Protein AF-A0A7X7RYP4-F1 (afdb_monomer_lite)

Secondary structure (DSSP, 8-state):
--SHHHHHHHHHHHHHHHHHHHHHHHHHHHHHHHHHTSSTTS--SS--------------TT-TT--HHHHHHHHHHTTS-THHHHS-BTTTBT-----SS------PPPP------------------------HHHHHHHHHTTT-S--PPPPP---PPPEEEEEETT-PBPSSPPPP-HHHHHHHHHH----S-EEEEEE--TTSSS-EEEEEE--S-HHHHHHHHHHHHHHHHHTTTS--STT--TTS-EEEEEEEE-

Sequence (262 aa):
MTQETTQEKRNYCLRMAAAIVVAIILHVPFLLVKARNGNAQNQQNDQFVNHSPRAFLFPQRNAKNLDKYILAIYEWADFDDPTVIIHPNPDYGFTKFIPKTPPQEVIPLPEVEPPRTEKSFPDIPDKNLETKARSTAENIQASWNKDTHLNLPAPQRIVRPRGVFWTTEYGSKLINPPKLDEEKQNLALLKGVPKSVTKIEVDPNPNLPLKRIILRESCGNKDLDLLAVEAVRNALENAGDKPLLPGFSPTQPVTLVVDWRL

Structure (mmCIF, N/CA/C/O backbone):
data_AF-A0A7X7RYP4-F1
#
_entry.id   AF-A0A7X7RYP4-F1
#
loop_
_atom_site.group_PDB
_atom_site.id
_atom_site.type_symbol
_atom_site.label_atom_id
_atom_site.label_alt_id
_atom_site.label_comp_id
_atom_site.label_asym_id
_atom_site.label_entity_id
_atom_site.label_seq_id
_atom_site.pdbx_PDB_ins_code
_atom_site.Cartn_x
_atom_site.Cartn_y
_atom_site.Cartn_z
_atom_site.occupancy
_atom_site.B_iso_or_equiv
_atom_site.auth_seq_id
_atom_site.auth_comp_id
_atom_site.auth_asym_id
_atom_site.auth_atom_id
_atom_site.pdbx_PDB_model_num
ATOM 1 N N . MET A 1 1 ? 49.279 -39.002 -44.007 1.00 55.47 1 MET A N 1
ATOM 2 C CA . MET A 1 1 ? 48.627 -38.679 -42.716 1.00 55.47 1 MET A CA 1
ATOM 3 C C . MET A 1 1 ? 48.261 -37.192 -42.549 1.00 55.47 1 MET A C 1
ATOM 5 O O . MET A 1 1 ? 47.785 -36.811 -41.495 1.00 55.47 1 MET A O 1
ATOM 9 N N . THR A 1 2 ? 48.432 -36.338 -43.569 1.00 57.16 2 THR A N 1
ATOM 10 C CA . THR A 1 2 ? 48.189 -34.877 -43.496 1.00 57.16 2 THR A CA 1
ATOM 11 C C . THR A 1 2 ? 46.963 -34.387 -44.281 1.00 57.16 2 THR A C 1
ATOM 13 O O . THR A 1 2 ? 46.601 -33.220 -44.176 1.00 57.16 2 THR A O 1
ATOM 16 N N . GLN A 1 3 ? 46.300 -35.249 -45.061 1.00 53.94 3 GLN A N 1
ATOM 17 C CA . GLN A 1 3 ? 45.140 -34.850 -45.872 1.00 53.94 3 GLN A CA 1
ATOM 18 C C . GLN A 1 3 ? 43.813 -34.868 -45.093 1.00 53.94 3 GLN A C 1
ATOM 20 O O . GLN A 1 3 ? 42.981 -33.987 -45.305 1.00 53.94 3 GLN A O 1
ATOM 25 N N . GLU A 1 4 ? 43.641 -35.777 -44.127 1.00 58.41 4 GLU A N 1
ATOM 26 C CA . GLU A 1 4 ? 42.401 -35.890 -43.334 1.00 58.41 4 GLU A CA 1
ATOM 27 C C . GLU A 1 4 ? 42.130 -34.645 -42.474 1.00 58.41 4 GLU A C 1
ATOM 29 O O . GLU A 1 4 ? 41.007 -34.142 -42.428 1.00 58.41 4 GLU A O 1
ATOM 34 N N . THR A 1 5 ? 43.176 -34.039 -41.906 1.00 62.47 5 THR A N 1
ATOM 35 C CA . THR A 1 5 ? 43.053 -32.833 -41.067 1.00 62.47 5 THR A CA 1
ATOM 36 C C . THR A 1 5 ? 42.633 -31.588 -41.851 1.00 62.47 5 THR A C 1
ATOM 38 O O . THR A 1 5 ? 42.116 -30.629 -41.277 1.00 62.47 5 THR A O 1
ATOM 41 N N . THR A 1 6 ? 42.823 -31.584 -43.173 1.00 68.56 6 THR A N 1
ATOM 42 C CA . THR A 1 6 ? 42.420 -30.463 -44.035 1.00 68.56 6 THR A CA 1
ATOM 43 C C . THR A 1 6 ? 40.933 -30.557 -44.390 1.00 68.56 6 THR A C 1
ATOM 45 O O . THR A 1 6 ? 40.238 -29.541 -44.479 1.00 68.56 6 THR A O 1
ATOM 48 N N . GLN A 1 7 ? 40.415 -31.779 -44.524 1.00 72.69 7 GLN A N 1
ATOM 49 C CA . GLN A 1 7 ? 39.013 -32.039 -44.837 1.00 72.69 7 GLN A CA 1
ATOM 50 C C . GLN A 1 7 ? 38.097 -31.775 -43.634 1.00 72.69 7 GLN A C 1
ATOM 52 O O . GLN A 1 7 ? 37.037 -31.166 -43.791 1.00 72.69 7 GLN A O 1
ATOM 57 N N . GLU A 1 8 ? 38.530 -32.129 -42.422 1.00 77.00 8 GLU A N 1
ATOM 58 C CA . GLU A 1 8 ? 37.786 -31.816 -41.195 1.00 77.00 8 GLU A CA 1
ATOM 59 C C . GLU A 1 8 ? 37.678 -30.311 -40.945 1.00 77.00 8 GLU A C 1
ATOM 61 O O . GLU A 1 8 ? 36.590 -29.809 -40.654 1.00 77.00 8 GLU A O 1
ATOM 66 N N . LYS A 1 9 ? 38.770 -29.562 -41.152 1.00 77.31 9 LYS A N 1
ATOM 67 C CA . LYS A 1 9 ? 38.766 -28.094 -41.041 1.00 77.31 9 LYS A CA 1
ATOM 68 C C . LYS A 1 9 ? 37.792 -27.455 -42.026 1.00 77.31 9 LYS A C 1
ATOM 70 O O . LYS A 1 9 ? 37.030 -26.567 -41.651 1.00 77.31 9 LYS A O 1
ATOM 75 N N . ARG A 1 10 ? 37.755 -27.945 -43.268 1.00 80.69 10 ARG A N 1
ATOM 76 C CA . ARG A 1 10 ? 36.827 -27.455 -44.295 1.00 80.69 10 ARG A CA 1
ATOM 77 C C . ARG A 1 10 ? 35.366 -27.754 -43.941 1.00 80.69 10 ARG A C 1
ATOM 79 O O . ARG A 1 10 ? 34.515 -26.881 -44.105 1.00 80.69 10 ARG A O 1
ATOM 86 N N . ASN A 1 11 ? 35.080 -28.939 -43.406 1.00 85.56 11 ASN A N 1
ATOM 87 C CA . ASN A 1 11 ? 33.737 -29.313 -42.953 1.00 85.56 11 ASN A CA 1
ATOM 88 C C . ASN A 1 11 ? 33.288 -28.494 -41.736 1.00 85.56 11 ASN A C 1
ATOM 90 O O . ASN A 1 11 ? 32.128 -28.092 -41.662 1.00 85.56 11 ASN A O 1
ATOM 94 N N . TYR A 1 12 ? 34.200 -28.201 -40.810 1.00 84.75 12 TYR A N 1
ATOM 95 C CA . TYR A 1 12 ? 33.928 -27.332 -39.669 1.00 84.75 12 TYR A CA 1
ATOM 96 C C . TYR A 1 12 ? 33.628 -25.894 -40.113 1.00 84.75 12 TYR A C 1
ATOM 98 O O . TYR A 1 12 ? 32.615 -25.328 -39.709 1.00 84.75 12 TYR A O 1
ATOM 106 N N . CYS A 1 13 ? 34.434 -25.333 -41.022 1.00 87.81 13 CYS A N 1
ATOM 107 C CA . CYS A 1 13 ? 34.181 -24.012 -41.602 1.00 87.81 13 CYS A CA 1
ATOM 108 C C . CYS A 1 13 ? 32.828 -23.943 -42.327 1.00 87.81 13 CYS A C 1
ATOM 110 O O . CYS A 1 13 ? 32.096 -22.973 -42.148 1.00 87.81 13 CYS A O 1
ATOM 112 N N . LEU A 1 14 ? 32.462 -24.981 -43.088 1.00 90.62 14 LEU A N 1
ATOM 113 C CA . LEU A 1 14 ? 31.157 -25.071 -43.752 1.00 90.62 14 LEU A CA 1
ATOM 114 C C . LEU A 1 14 ? 29.995 -25.115 -42.752 1.00 90.62 14 LEU A C 1
ATOM 116 O O . LEU A 1 14 ? 29.001 -24.418 -42.941 1.00 90.62 14 LEU A O 1
ATOM 120 N N . ARG A 1 15 ? 30.123 -25.886 -41.666 1.00 88.56 15 ARG A N 1
ATOM 121 C CA . ARG A 1 15 ? 29.103 -25.958 -40.606 1.00 88.56 15 ARG A CA 1
ATOM 122 C C . ARG A 1 15 ? 28.949 -24.631 -39.868 1.00 88.56 15 ARG A C 1
ATOM 124 O O . ARG A 1 15 ? 27.824 -24.205 -39.627 1.00 88.56 15 ARG A O 1
ATOM 131 N N . MET A 1 16 ? 30.057 -23.958 -39.564 1.00 91.56 16 MET A N 1
ATOM 132 C CA . MET A 1 16 ? 30.039 -22.639 -38.929 1.00 91.56 16 MET A CA 1
ATOM 133 C C . MET A 1 16 ? 29.419 -21.579 -39.843 1.00 91.56 16 MET A C 1
ATOM 135 O O . MET A 1 16 ? 28.586 -20.798 -39.390 1.00 91.56 16 MET A O 1
ATOM 139 N N . ALA A 1 17 ? 29.756 -21.587 -41.136 1.00 92.19 17 ALA A N 1
ATOM 140 C CA . ALA A 1 17 ? 29.144 -20.691 -42.112 1.00 92.19 17 ALA A CA 1
ATOM 141 C C . ALA A 1 17 ? 27.628 -20.927 -42.221 1.00 92.19 17 ALA A C 1
ATOM 143 O O . ALA A 1 17 ? 26.854 -19.974 -42.173 1.00 92.19 17 ALA A O 1
ATOM 144 N N . ALA A 1 18 ? 27.191 -22.189 -42.282 1.00 93.00 18 ALA A N 1
ATOM 145 C CA . ALA A 1 18 ? 25.771 -22.535 -42.301 1.00 93.00 18 ALA A CA 1
ATOM 146 C C . ALA A 1 18 ? 25.044 -22.082 -41.022 1.00 93.00 18 ALA A C 1
ATOM 148 O O . ALA A 1 18 ? 23.964 -21.501 -41.108 1.00 93.00 18 ALA A O 1
ATOM 149 N N . ALA A 1 19 ? 25.646 -22.278 -39.845 1.00 90.75 19 ALA A N 1
ATOM 150 C CA . ALA A 1 19 ? 25.069 -21.846 -38.573 1.00 90.75 19 ALA A CA 1
ATOM 151 C C . ALA A 1 19 ? 24.887 -20.319 -38.503 1.00 90.75 19 ALA A C 1
ATOM 153 O O . ALA A 1 19 ? 23.843 -19.844 -38.057 1.00 90.75 19 ALA A O 1
ATOM 154 N N . ILE A 1 20 ? 25.861 -19.550 -39.001 1.00 91.88 20 ILE A N 1
ATOM 155 C CA . ILE A 1 20 ? 25.777 -18.084 -39.069 1.00 91.88 20 ILE A CA 1
ATOM 156 C C . ILE A 1 20 ? 24.657 -17.648 -40.020 1.00 91.88 20 ILE A C 1
ATOM 158 O O . ILE A 1 20 ? 23.864 -16.777 -39.670 1.00 91.88 20 ILE A O 1
ATOM 162 N N . VAL A 1 21 ? 24.546 -18.273 -41.195 1.00 94.00 21 VAL A N 1
ATOM 163 C CA . VAL A 1 21 ? 23.480 -17.963 -42.162 1.00 94.00 21 VAL A CA 1
ATOM 164 C C . VAL A 1 21 ? 22.099 -18.242 -41.567 1.00 94.00 21 VAL A C 1
ATOM 166 O O . VAL A 1 21 ? 21.212 -17.396 -41.664 1.00 94.00 21 VAL A O 1
ATOM 169 N N . VAL A 1 22 ? 21.919 -19.380 -40.891 1.00 92.56 22 VAL A N 1
ATOM 170 C CA . VAL A 1 22 ? 20.655 -19.718 -40.217 1.00 92.56 22 VAL A CA 1
ATOM 171 C C . VAL A 1 22 ? 20.339 -18.719 -39.106 1.00 92.56 22 VAL A C 1
ATOM 173 O O . VAL A 1 22 ? 19.203 -18.255 -39.018 1.00 92.56 22 VAL A O 1
ATOM 176 N N . ALA A 1 23 ? 21.331 -18.334 -38.298 1.00 89.31 23 ALA A N 1
ATOM 177 C CA . ALA A 1 23 ? 21.149 -17.325 -37.260 1.00 89.31 23 ALA A CA 1
ATOM 178 C C . ALA A 1 23 ? 20.705 -15.979 -37.855 1.00 89.31 23 ALA A C 1
ATOM 180 O O . ALA A 1 23 ? 19.762 -15.379 -37.345 1.00 89.31 23 ALA A O 1
ATOM 181 N N . ILE A 1 24 ? 21.308 -15.537 -38.963 1.00 88.38 24 ILE A N 1
ATOM 182 C CA . ILE A 1 24 ? 20.900 -14.309 -39.659 1.00 88.38 24 ILE A CA 1
ATOM 183 C C . ILE A 1 24 ? 19.455 -14.430 -40.157 1.00 88.38 24 ILE A C 1
ATOM 185 O O . ILE A 1 24 ? 18.649 -13.556 -39.852 1.00 88.38 24 ILE A O 1
ATOM 189 N N . ILE A 1 25 ? 19.089 -15.520 -40.842 1.00 91.56 25 ILE A N 1
ATOM 190 C CA . ILE A 1 25 ? 17.721 -15.738 -41.350 1.00 91.56 25 ILE A CA 1
ATOM 191 C C . ILE A 1 25 ? 16.690 -15.701 -40.213 1.00 91.56 25 ILE A C 1
ATOM 193 O O . ILE A 1 25 ? 15.635 -15.095 -40.372 1.00 91.56 25 ILE A O 1
ATOM 197 N N . LEU A 1 26 ? 17.005 -16.283 -39.053 1.00 88.94 26 LEU A N 1
ATOM 198 C CA . LEU A 1 26 ? 16.139 -16.253 -37.869 1.00 88.94 26 LEU A CA 1
ATOM 199 C C . LEU A 1 26 ? 15.962 -14.844 -37.285 1.00 88.94 26 LEU A C 1
ATOM 201 O O . LEU A 1 26 ? 14.914 -14.549 -36.717 1.00 88.94 26 LEU A O 1
ATOM 205 N N . HIS A 1 27 ? 16.958 -13.967 -37.439 1.00 83.00 27 HIS A N 1
ATOM 206 C CA . HIS A 1 27 ? 16.933 -12.601 -36.904 1.00 83.00 27 HIS A CA 1
ATOM 207 C C . HIS A 1 27 ? 16.430 -11.550 -37.913 1.00 83.00 27 HIS A C 1
ATOM 209 O O . HIS A 1 27 ? 16.007 -10.467 -37.504 1.00 83.00 27 HIS A O 1
ATOM 215 N N . VAL A 1 28 ? 16.400 -11.857 -39.215 1.00 81.75 28 VAL A N 1
ATOM 216 C CA . VAL A 1 28 ? 15.861 -10.974 -40.271 1.00 81.75 28 VAL A CA 1
ATOM 217 C C . VAL A 1 28 ? 14.401 -10.542 -40.020 1.00 81.75 28 VAL A C 1
ATOM 219 O O . VAL A 1 28 ? 14.133 -9.344 -40.139 1.00 81.75 28 VAL A O 1
ATOM 222 N N . PRO A 1 29 ? 13.455 -11.417 -39.607 1.00 76.38 29 PRO A N 1
ATOM 223 C CA . PRO A 1 29 ? 12.089 -11.001 -39.285 1.00 76.38 29 PRO A CA 1
ATOM 224 C C . PRO A 1 29 ? 12.047 -9.958 -38.162 1.00 76.38 29 PRO A C 1
ATOM 226 O O . PRO A 1 29 ? 11.307 -8.980 -38.251 1.00 76.38 29 PRO A O 1
ATOM 229 N N . PHE A 1 30 ? 12.885 -10.115 -37.132 1.00 74.12 30 PHE A N 1
ATOM 230 C CA . PHE A 1 30 ? 12.957 -9.182 -36.005 1.00 74.12 30 PHE A CA 1
ATOM 231 C C . PHE A 1 30 ? 13.519 -7.815 -36.415 1.00 74.12 30 PHE A C 1
ATOM 233 O O . PHE A 1 30 ? 13.051 -6.784 -35.928 1.00 74.12 30 PHE A O 1
ATOM 240 N N . LEU A 1 31 ? 14.478 -7.784 -37.345 1.00 69.38 31 LEU A N 1
ATOM 241 C CA . LEU A 1 31 ? 15.005 -6.538 -37.909 1.00 69.38 31 LEU A CA 1
ATOM 242 C C . LEU A 1 31 ? 13.975 -5.825 -38.799 1.00 69.38 31 LEU A C 1
ATOM 244 O O . LEU A 1 31 ? 13.845 -4.604 -38.714 1.00 69.38 31 LEU A O 1
ATOM 248 N N . LEU A 1 32 ? 13.190 -6.569 -39.586 1.00 68.50 32 LEU A N 1
ATOM 249 C CA . LEU A 1 32 ? 12.112 -6.012 -40.415 1.00 68.50 32 LEU A CA 1
ATOM 250 C C . LEU A 1 32 ? 10.968 -5.424 -39.573 1.00 68.50 32 LEU A C 1
ATOM 252 O O . LEU A 1 32 ? 10.441 -4.362 -39.910 1.00 68.50 32 LEU A O 1
ATOM 256 N N . VAL A 1 33 ? 10.623 -6.056 -38.446 1.00 62.84 33 VAL A N 1
ATOM 257 C CA . VAL A 1 33 ? 9.636 -5.519 -37.491 1.00 62.84 33 VAL A CA 1
ATOM 258 C C . VAL A 1 33 ? 10.128 -4.208 -36.866 1.00 62.84 33 VAL A C 1
ATOM 260 O O . VAL A 1 33 ? 9.348 -3.272 -36.700 1.00 62.84 33 VAL A O 1
ATOM 263 N N . LYS A 1 34 ? 11.431 -4.088 -36.580 1.00 54.72 34 LYS A N 1
ATOM 264 C CA . LYS A 1 34 ? 12.018 -2.868 -36.002 1.00 54.72 34 LYS A CA 1
ATOM 265 C C . LYS A 1 34 ? 12.144 -1.727 -37.020 1.00 54.72 34 LYS A C 1
ATOM 267 O O . LYS A 1 34 ? 11.887 -0.578 -36.671 1.00 54.72 34 LYS A O 1
ATOM 272 N N . ALA A 1 35 ? 12.467 -2.035 -38.279 1.00 53.47 35 ALA A N 1
ATOM 273 C CA . ALA A 1 35 ? 12.588 -1.046 -39.354 1.00 53.47 35 ALA A CA 1
ATOM 274 C C . ALA A 1 35 ? 11.245 -0.387 -39.724 1.00 53.47 35 ALA A C 1
ATOM 276 O O . ALA A 1 35 ? 11.214 0.792 -40.074 1.00 53.47 35 ALA A O 1
ATOM 277 N N . ARG A 1 36 ? 10.117 -1.099 -39.579 1.00 48.53 36 ARG A N 1
ATOM 278 C CA . ARG A 1 36 ? 8.781 -0.527 -39.825 1.00 48.53 36 ARG A CA 1
ATOM 279 C C . ARG A 1 36 ? 8.349 0.495 -38.764 1.00 48.53 36 ARG A C 1
ATOM 281 O O . ARG A 1 36 ? 7.553 1.375 -39.073 1.00 48.53 36 ARG A O 1
ATOM 288 N N . ASN A 1 37 ? 8.927 0.442 -37.563 1.00 48.81 37 ASN A N 1
ATOM 289 C CA . ASN A 1 37 ? 8.654 1.402 -36.488 1.00 48.81 37 ASN A CA 1
ATOM 290 C C . ASN A 1 37 ? 9.564 2.647 -36.526 1.00 48.81 37 ASN A C 1
ATOM 292 O O . ASN A 1 37 ? 9.324 3.585 -35.773 1.00 48.81 37 ASN A O 1
ATOM 296 N N . GLY A 1 38 ? 10.591 2.675 -37.386 1.00 45.53 38 GLY A N 1
ATOM 297 C CA . GLY A 1 38 ? 11.566 3.775 -37.461 1.00 45.53 38 GLY A CA 1
ATOM 298 C C . GLY A 1 38 ? 11.215 4.917 -38.422 1.00 45.53 38 GLY A C 1
ATOM 299 O O . GLY A 1 38 ? 11.785 5.994 -38.298 1.00 45.53 38 GLY A O 1
ATOM 300 N N . ASN A 1 39 ? 10.271 4.719 -39.352 1.00 45.06 39 ASN A N 1
ATOM 301 C CA . ASN A 1 39 ? 9.935 5.714 -40.388 1.00 45.06 39 ASN A CA 1
ATOM 302 C C . ASN A 1 39 ? 8.587 6.429 -40.173 1.00 45.06 39 ASN A C 1
ATOM 304 O O . ASN A 1 39 ? 8.163 7.207 -41.022 1.00 45.06 39 ASN A O 1
ATOM 308 N N . ALA A 1 40 ? 7.912 6.212 -39.043 1.00 45.59 40 ALA A N 1
ATOM 309 C CA . ALA A 1 40 ? 6.613 6.822 -38.742 1.00 45.59 40 ALA A CA 1
ATOM 310 C C . ALA A 1 40 ? 6.732 8.166 -37.990 1.00 45.59 40 ALA A C 1
ATOM 312 O O . ALA A 1 40 ? 5.935 8.440 -37.096 1.00 45.59 40 ALA A O 1
ATOM 313 N N . GLN A 1 41 ? 7.738 8.991 -38.310 1.00 44.22 41 GLN A N 1
ATOM 314 C CA . GLN A 1 41 ? 7.979 10.263 -37.607 1.00 44.22 41 GLN A CA 1
ATOM 315 C C . GLN A 1 41 ? 7.928 11.527 -38.477 1.00 44.22 41 GLN A C 1
ATOM 317 O O . GLN A 1 41 ? 8.231 12.603 -37.980 1.00 44.22 41 GLN A O 1
ATOM 322 N N . ASN A 1 42 ? 7.477 11.443 -39.730 1.00 43.38 42 ASN A N 1
ATOM 323 C CA . ASN A 1 42 ? 7.226 12.625 -40.560 1.00 43.38 42 ASN A CA 1
ATOM 324 C C . ASN A 1 42 ? 5.915 12.477 -41.332 1.00 43.38 42 ASN A C 1
ATOM 326 O O . ASN A 1 42 ? 5.929 12.086 -42.492 1.00 43.38 42 ASN A O 1
ATOM 330 N N . GLN A 1 43 ? 4.795 12.762 -40.667 1.00 41.03 43 GLN A N 1
ATOM 331 C CA . GLN A 1 43 ? 3.531 13.197 -41.277 1.00 41.03 43 GLN A CA 1
ATOM 332 C C . GLN A 1 43 ? 2.599 13.670 -40.148 1.00 41.03 43 GLN A C 1
ATOM 334 O O . GLN A 1 43 ? 1.667 12.990 -39.730 1.00 41.03 43 GLN A O 1
ATOM 339 N N . GLN A 1 44 ? 2.919 14.839 -39.590 1.00 43.31 44 GLN A N 1
ATOM 340 C CA . GLN A 1 44 ? 1.905 15.701 -38.985 1.00 43.31 44 GLN A CA 1
ATOM 341 C C . GLN A 1 44 ? 1.246 16.515 -40.109 1.00 43.31 44 GLN A C 1
ATOM 343 O O . GLN A 1 44 ? 1.923 16.876 -41.070 1.00 43.31 44 GLN A O 1
ATOM 348 N N . ASN A 1 45 ? -0.043 16.814 -39.932 1.00 41.88 45 ASN A N 1
ATOM 349 C CA . ASN A 1 45 ? -0.962 17.520 -40.837 1.00 41.88 45 ASN A CA 1
ATOM 350 C C . ASN A 1 45 ? -1.565 16.665 -41.959 1.00 41.88 45 ASN A C 1
ATOM 352 O O . ASN A 1 45 ? -1.186 16.768 -43.117 1.00 41.88 45 ASN A O 1
ATOM 356 N N . ASP A 1 46 ? -2.523 15.804 -41.621 1.00 40.78 46 ASP A N 1
ATOM 357 C CA . ASP A 1 46 ? -3.942 16.141 -41.799 1.00 40.78 46 ASP A CA 1
ATOM 358 C C . ASP A 1 46 ? -4.832 14.971 -41.348 1.00 40.78 46 ASP A C 1
ATOM 360 O O . ASP A 1 46 ? -4.563 13.810 -41.632 1.00 40.78 46 ASP A O 1
ATOM 364 N N . GLN A 1 47 ? -5.913 15.306 -40.642 1.00 38.59 47 GLN A N 1
ATOM 365 C CA . GLN A 1 47 ? -7.066 14.447 -40.339 1.00 38.59 47 GLN A CA 1
ATOM 366 C C . GLN A 1 47 ? -6.830 13.225 -39.427 1.00 38.59 47 GLN A C 1
ATOM 368 O O . GLN A 1 47 ? -6.529 12.105 -39.831 1.00 38.59 47 GLN A O 1
ATOM 373 N N . PHE A 1 48 ? -7.137 13.449 -38.147 1.00 43.50 48 PHE A N 1
ATOM 374 C CA . PHE A 1 48 ? -7.549 12.430 -37.184 1.00 43.50 48 PHE A CA 1
ATOM 375 C C . PHE A 1 48 ? -8.656 11.526 -37.763 1.00 43.50 48 PHE A C 1
ATOM 377 O O . PHE A 1 48 ? -9.830 11.892 -37.763 1.00 43.50 48 PHE A O 1
ATOM 384 N N . VAL A 1 49 ? -8.307 10.303 -38.161 1.00 40.38 49 VAL A N 1
ATOM 385 C CA . VAL A 1 49 ? -9.230 9.162 -38.134 1.00 40.38 49 VAL A CA 1
ATOM 386 C C . VAL A 1 49 ? -8.530 8.039 -37.383 1.00 40.38 49 VAL A C 1
ATOM 388 O O . VAL A 1 49 ? -7.634 7.369 -37.889 1.00 40.38 49 VAL A O 1
ATOM 391 N N . ASN A 1 50 ? -8.935 7.874 -36.126 1.00 38.81 50 ASN A N 1
ATOM 392 C CA . ASN A 1 50 ? -8.537 6.779 -35.255 1.00 38.81 50 ASN A CA 1
ATOM 393 C C . ASN A 1 50 ? -8.876 5.434 -35.913 1.00 38.81 50 ASN A C 1
ATOM 395 O O . ASN A 1 50 ? -10.001 4.948 -35.805 1.00 38.81 50 ASN A O 1
ATOM 399 N N . HIS A 1 51 ? -7.903 4.795 -36.552 1.00 40.66 51 HIS A N 1
ATOM 400 C CA . HIS A 1 51 ? -7.953 3.357 -36.773 1.00 40.66 51 HIS A CA 1
ATOM 401 C C . HIS A 1 51 ? -7.324 2.674 -35.561 1.00 40.66 51 HIS A C 1
ATOM 403 O O . HIS A 1 51 ? -6.201 2.178 -35.605 1.00 40.66 51 HIS A O 1
ATOM 409 N N . SER A 1 52 ? -8.084 2.638 -34.461 1.00 40.44 52 SER A N 1
ATOM 410 C CA . SER A 1 52 ? -7.964 1.515 -33.538 1.00 40.44 52 SER A CA 1
ATOM 411 C C . SER A 1 52 ? -8.091 0.219 -34.353 1.00 40.44 52 SER A C 1
ATOM 413 O O . SER A 1 52 ? -8.794 0.211 -35.375 1.00 40.44 52 SER A O 1
ATOM 415 N N . PRO A 1 53 ? -7.437 -0.889 -33.957 1.00 39.56 53 PRO A N 1
ATOM 416 C CA . PRO A 1 53 ? -7.815 -2.182 -34.502 1.00 39.56 53 PRO A CA 1
ATOM 417 C C . PRO 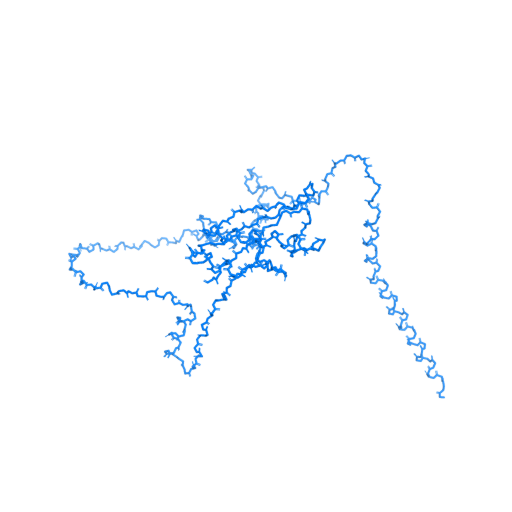A 1 53 ? -9.326 -2.282 -34.310 1.00 39.56 53 PRO A C 1
ATOM 419 O O . PRO A 1 53 ? -9.809 -2.154 -33.183 1.00 39.56 53 PRO A O 1
ATOM 422 N N . ARG A 1 54 ? -10.082 -2.392 -35.410 1.00 38.31 54 ARG A N 1
ATOM 423 C CA . ARG A 1 54 ? -11.518 -2.655 -35.352 1.00 38.31 54 ARG A CA 1
ATOM 424 C C . ARG A 1 54 ? -11.665 -4.012 -34.675 1.00 38.31 54 ARG A C 1
ATOM 426 O O . ARG A 1 54 ? -11.693 -5.044 -35.337 1.00 38.31 54 ARG A O 1
ATOM 433 N N . ALA A 1 55 ? -11.726 -4.005 -33.349 1.00 40.56 55 ALA A N 1
ATOM 434 C CA . ALA A 1 55 ? -12.415 -5.033 -32.614 1.00 40.56 55 ALA A CA 1
ATOM 435 C C . ALA A 1 55 ? -13.799 -5.086 -33.256 1.00 40.56 55 ALA A C 1
ATOM 437 O O . ALA A 1 55 ? -14.485 -4.063 -33.343 1.00 40.56 55 ALA A O 1
ATOM 438 N N . PHE A 1 56 ? -14.161 -6.239 -33.810 1.00 44.53 56 PHE A N 1
ATOM 439 C CA . PHE A 1 56 ? -15.543 -6.491 -34.172 1.00 44.53 56 PHE A CA 1
ATOM 440 C C . PHE A 1 56 ? -16.337 -6.375 -32.873 1.00 44.53 56 PHE A C 1
ATOM 442 O O . PHE A 1 56 ? -16.341 -7.282 -32.045 1.00 44.53 56 PHE A O 1
ATOM 449 N N . LEU A 1 57 ? -16.921 -5.200 -32.646 1.00 44.84 57 LEU A N 1
ATOM 450 C CA . LEU A 1 57 ? -17.834 -4.979 -31.544 1.00 44.84 57 LEU A CA 1
ATOM 451 C C . LEU A 1 57 ? -19.085 -5.767 -31.903 1.00 44.84 57 LEU A C 1
ATOM 453 O O . LEU A 1 57 ? -19.859 -5.359 -32.771 1.00 44.84 57 LEU A O 1
ATOM 457 N N . PHE A 1 58 ? -19.238 -6.936 -31.288 1.00 53.97 58 PHE A N 1
ATOM 458 C CA . PHE A 1 58 ? -20.477 -7.681 -31.395 1.00 53.97 58 PHE A CA 1
ATOM 459 C C . PHE A 1 58 ? -21.639 -6.785 -30.904 1.00 53.97 58 PHE A C 1
ATOM 461 O O . PHE A 1 58 ? -21.463 -6.011 -29.953 1.00 53.97 58 PHE A O 1
ATOM 468 N N . PRO A 1 59 ? -22.805 -6.821 -31.573 1.00 58.84 59 PRO A N 1
ATOM 469 C CA . PRO A 1 59 ? -23.940 -5.968 -31.233 1.00 58.84 59 PRO A CA 1
ATOM 470 C C . PRO A 1 59 ? -24.433 -6.273 -29.820 1.00 58.84 59 PRO A C 1
ATOM 472 O O . PRO A 1 59 ? -24.658 -7.433 -29.502 1.00 58.84 59 PRO A O 1
ATOM 475 N N . GLN A 1 60 ? -24.643 -5.242 -28.991 1.00 57.91 60 GLN A N 1
ATOM 476 C CA . GLN A 1 60 ? -25.046 -5.403 -27.588 1.00 57.91 60 GLN A CA 1
ATOM 477 C C . GLN A 1 60 ? -26.126 -6.484 -27.412 1.00 57.91 60 GLN A C 1
ATOM 479 O O . GLN A 1 60 ? -27.156 -6.449 -28.084 1.00 57.91 60 GLN A O 1
ATOM 484 N N . ARG A 1 61 ? -25.903 -7.408 -26.467 1.00 56.28 61 ARG A N 1
ATOM 485 C CA . ARG A 1 61 ? -26.736 -8.603 -26.214 1.00 56.28 61 ARG A CA 1
ATOM 486 C C . ARG A 1 61 ? -28.239 -8.314 -26.083 1.00 56.28 61 ARG A C 1
ATOM 488 O O . ARG A 1 61 ? -29.055 -9.167 -26.407 1.00 56.28 61 ARG A O 1
ATOM 495 N N . ASN A 1 62 ? -28.597 -7.104 -25.647 1.00 58.94 62 ASN A N 1
ATOM 496 C CA . ASN A 1 62 ? -29.978 -6.660 -25.435 1.00 58.94 62 ASN A CA 1
ATOM 497 C C . ASN A 1 62 ? -30.604 -5.940 -26.644 1.00 58.94 62 ASN A C 1
ATOM 499 O O . ASN A 1 62 ? -31.682 -5.353 -26.516 1.00 58.94 62 ASN A O 1
ATOM 503 N N . ALA A 1 63 ? -29.957 -5.937 -27.812 1.00 66.56 63 ALA A N 1
ATOM 504 C CA . ALA A 1 63 ? -30.549 -5.351 -29.004 1.00 66.56 63 ALA A CA 1
ATOM 505 C C . ALA A 1 63 ? -31.789 -6.159 -29.422 1.00 66.56 63 ALA A C 1
ATOM 507 O O . ALA A 1 63 ? -31.734 -7.366 -29.666 1.00 66.56 63 ALA A O 1
ATOM 508 N N . LYS A 1 64 ? -32.935 -5.473 -29.496 1.00 55.88 64 LYS A N 1
ATOM 509 C CA . LYS A 1 64 ? -34.174 -6.033 -30.041 1.00 55.88 64 LYS A CA 1
ATOM 510 C C . LYS A 1 64 ? -33.889 -6.409 -31.499 1.00 55.88 64 LYS A C 1
ATOM 512 O O . LYS A 1 64 ? -33.609 -5.515 -32.290 1.00 55.88 64 LYS A O 1
ATOM 517 N N . ASN A 1 65 ? -33.960 -7.704 -31.824 1.00 63.50 65 ASN A N 1
ATOM 518 C CA . ASN A 1 65 ? -33.675 -8.322 -33.136 1.00 63.50 65 ASN A CA 1
ATOM 519 C C . ASN A 1 65 ? -32.232 -8.821 -33.361 1.00 63.50 65 ASN A C 1
ATOM 521 O O . ASN A 1 65 ? -31.672 -8.631 -34.440 1.00 63.50 65 ASN A O 1
ATOM 525 N N . LEU A 1 66 ? -31.635 -9.503 -32.380 1.00 69.88 66 LEU A N 1
ATOM 526 C CA . LEU A 1 66 ? -30.433 -10.302 -32.634 1.00 69.88 66 LEU A CA 1
ATOM 527 C C . LEU A 1 66 ? -30.779 -11.608 -33.370 1.00 69.88 66 LEU A C 1
ATOM 529 O O . LEU A 1 66 ? -31.713 -12.315 -32.991 1.00 69.88 66 LEU A O 1
ATOM 533 N N . ASP A 1 67 ? -29.996 -11.942 -34.396 1.00 77.56 67 ASP A N 1
ATOM 534 C CA . ASP A 1 67 ? -30.094 -13.223 -35.099 1.00 77.56 67 ASP A CA 1
ATOM 535 C C . ASP A 1 67 ? -29.750 -14.394 -34.155 1.00 77.56 67 ASP A C 1
ATOM 537 O O . ASP A 1 67 ? -28.876 -14.279 -33.288 1.00 77.56 67 ASP A O 1
ATOM 541 N N . LYS A 1 68 ? -30.411 -15.545 -34.335 1.00 74.44 68 LYS A N 1
ATOM 542 C CA . LYS A 1 68 ? -30.213 -16.759 -33.522 1.00 74.44 68 LYS A CA 1
ATOM 543 C C . LYS A 1 68 ? -28.755 -17.216 -33.525 1.00 74.44 68 LYS A C 1
ATOM 545 O O . LYS A 1 68 ? -28.263 -17.699 -32.511 1.00 74.44 68 LYS A O 1
ATOM 550 N N . TYR A 1 69 ? -28.062 -17.031 -34.647 1.00 73.81 69 TYR A N 1
ATOM 551 C CA . TYR A 1 69 ? -26.642 -17.353 -34.768 1.00 73.81 69 TYR A CA 1
ATOM 552 C C . TYR A 1 69 ? -25.760 -16.462 -33.878 1.00 73.81 69 TYR A C 1
ATOM 554 O O . TYR A 1 69 ? -24.854 -16.951 -33.208 1.00 73.81 69 TYR A O 1
ATOM 562 N N . ILE A 1 70 ? -26.059 -15.162 -33.803 1.00 73.19 70 ILE A N 1
ATOM 563 C CA . ILE A 1 70 ? -25.311 -14.213 -32.966 1.00 73.19 70 ILE A CA 1
ATOM 564 C C . ILE A 1 70 ? -25.570 -14.495 -31.479 1.00 73.19 70 ILE A C 1
ATOM 566 O O . ILE A 1 70 ? -24.646 -14.434 -30.672 1.00 73.19 70 ILE A O 1
ATOM 570 N N . LEU A 1 71 ? -26.801 -14.873 -31.117 1.00 73.31 71 LEU A N 1
ATOM 571 C CA . LEU A 1 71 ? -27.130 -15.318 -29.758 1.00 73.31 71 LEU A CA 1
ATOM 572 C C . LEU A 1 71 ? -26.325 -16.556 -29.342 1.00 73.31 71 LEU A C 1
ATOM 574 O O . LEU A 1 71 ? -25.812 -16.583 -28.226 1.00 73.31 71 LEU A O 1
ATOM 578 N N . ALA A 1 72 ? -26.161 -17.531 -30.240 1.00 72.50 72 ALA A N 1
ATOM 579 C CA . ALA A 1 72 ? -25.345 -18.713 -29.973 1.00 72.50 72 ALA A CA 1
ATOM 580 C C . ALA A 1 72 ? -23.863 -18.353 -29.763 1.00 72.50 72 ALA A C 1
ATOM 582 O O . ALA A 1 72 ? -23.230 -18.876 -28.853 1.00 72.50 72 ALA A O 1
ATOM 583 N N . ILE A 1 73 ? -23.309 -17.416 -30.542 1.00 71.38 73 ILE A N 1
ATOM 584 C CA . ILE A 1 73 ? -21.928 -16.943 -30.337 1.00 71.38 73 ILE A CA 1
ATOM 585 C C . ILE A 1 73 ? -21.766 -16.298 -28.957 1.00 71.38 73 ILE A C 1
ATOM 587 O O . ILE A 1 73 ? -20.776 -16.562 -28.283 1.00 71.38 73 ILE A O 1
ATOM 591 N N . TYR A 1 74 ? -22.733 -15.491 -28.515 1.00 68.06 74 TYR A N 1
ATOM 592 C CA . TYR A 1 74 ? -22.712 -14.915 -27.168 1.00 68.06 74 TYR A CA 1
ATOM 593 C C . TYR A 1 74 ? -22.815 -15.969 -26.067 1.00 68.06 74 TYR A C 1
ATOM 595 O O . TYR A 1 74 ? -22.165 -15.845 -25.034 1.00 68.06 74 TYR A O 1
ATOM 603 N N . GLU A 1 75 ? -23.609 -17.012 -26.284 1.00 66.38 75 GLU A N 1
ATOM 604 C CA . GLU A 1 75 ? -23.717 -18.128 -25.348 1.00 66.38 75 GLU A CA 1
ATOM 605 C C . GLU A 1 75 ? -22.383 -18.868 -25.189 1.00 66.38 75 GLU A C 1
ATOM 607 O O . GLU A 1 75 ? -21.979 -19.147 -24.063 1.00 66.38 75 GLU A O 1
ATOM 612 N N . TRP A 1 76 ? -21.670 -19.111 -26.293 1.00 62.88 76 TRP A N 1
ATOM 613 C CA . TRP A 1 76 ? -20.335 -19.716 -26.283 1.00 62.88 76 TRP A CA 1
ATOM 614 C C . TRP A 1 76 ? -19.254 -18.785 -25.725 1.00 62.88 76 TRP A C 1
ATOM 616 O O . TRP A 1 76 ? -18.413 -19.231 -24.953 1.00 62.88 76 TRP A O 1
ATOM 626 N N . ALA A 1 77 ? -19.278 -17.494 -26.062 1.00 64.31 77 ALA A N 1
ATOM 627 C CA . ALA A 1 77 ? -18.317 -16.522 -25.539 1.00 64.31 77 ALA A CA 1
ATOM 628 C C . ALA A 1 77 ? -18.428 -16.361 -24.012 1.00 64.31 77 ALA A C 1
ATOM 630 O O . ALA A 1 77 ? -17.417 -16.177 -23.342 1.00 64.31 77 ALA A O 1
ATOM 631 N N . ASP A 1 78 ? -19.636 -16.494 -23.454 1.00 60.31 78 ASP A N 1
ATOM 632 C CA . ASP A 1 78 ? -19.845 -16.489 -22.006 1.00 60.31 78 ASP A CA 1
ATOM 633 C C . ASP A 1 78 ? -19.268 -17.733 -21.292 1.00 60.31 78 ASP A C 1
ATOM 635 O O . ASP A 1 78 ? -19.119 -17.697 -20.071 1.00 60.31 78 ASP A O 1
ATOM 639 N N . PHE A 1 79 ? -19.035 -18.857 -21.988 1.00 57.22 79 PHE A N 1
ATOM 640 C CA . PHE A 1 79 ? -18.501 -20.078 -21.359 1.00 57.22 79 PHE A CA 1
ATOM 641 C C . PHE A 1 79 ? -17.024 -19.935 -20.978 1.00 57.22 79 PHE A C 1
ATOM 643 O O . PHE A 1 79 ? -16.603 -20.512 -19.977 1.00 57.22 79 PHE A O 1
ATOM 650 N N . ASP A 1 80 ? -16.273 -19.142 -21.744 1.00 54.97 80 ASP A N 1
ATOM 651 C CA . ASP A 1 80 ? -14.838 -18.914 -21.550 1.00 54.97 80 ASP A CA 1
ATOM 652 C C . ASP A 1 80 ? -14.527 -17.591 -20.827 1.00 54.97 80 ASP A C 1
ATOM 654 O O . ASP A 1 80 ? -13.356 -17.253 -20.654 1.00 54.97 80 ASP A O 1
ATOM 658 N N . ASP A 1 81 ? -15.540 -16.830 -20.388 1.00 53.66 81 ASP A N 1
ATOM 659 C CA . ASP A 1 81 ? -15.327 -15.566 -19.677 1.00 53.66 81 ASP A CA 1
ATOM 660 C C . ASP A 1 81 ? -15.102 -15.800 -18.165 1.00 53.66 81 ASP A C 1
ATOM 662 O O . ASP A 1 81 ? -16.051 -16.076 -17.418 1.00 53.66 81 ASP A O 1
ATOM 666 N N . PRO A 1 82 ? -13.862 -15.646 -17.655 1.00 53.72 82 PRO A N 1
ATOM 667 C CA . PRO A 1 82 ? -13.559 -15.858 -16.243 1.00 53.72 82 PRO A CA 1
ATOM 668 C C . PRO A 1 82 ? -14.217 -14.813 -15.331 1.00 53.72 82 PRO A C 1
ATOM 670 O O . PRO A 1 82 ? -14.288 -15.027 -14.120 1.00 53.72 82 PRO A O 1
ATOM 673 N N . THR A 1 83 ? -14.717 -13.689 -15.861 1.00 51.94 83 THR A N 1
ATOM 674 C CA . THR A 1 83 ? -15.368 -12.659 -15.038 1.00 51.94 83 THR A CA 1
ATOM 675 C C . THR A 1 83 ? -16.705 -13.110 -14.454 1.00 51.94 83 THR A C 1
ATOM 677 O O . THR A 1 83 ? -17.068 -12.627 -13.382 1.00 51.94 83 THR A O 1
ATOM 680 N N . VAL A 1 84 ? -17.374 -14.102 -15.056 1.00 53.62 84 VAL A N 1
ATOM 681 C CA . VAL A 1 84 ? -18.607 -14.724 -14.526 1.00 53.62 84 VAL A CA 1
ATOM 682 C C . VAL A 1 84 ? -18.348 -15.469 -13.208 1.00 53.62 84 VAL A C 1
ATOM 684 O O . VAL A 1 84 ? -19.222 -15.545 -12.348 1.00 53.62 84 VAL A O 1
ATOM 687 N N . ILE A 1 85 ? -17.126 -15.971 -13.010 1.00 53.91 85 ILE A N 1
ATOM 688 C CA . ILE A 1 85 ? -16.693 -16.599 -11.752 1.00 53.91 85 ILE A CA 1
ATOM 689 C C . ILE A 1 85 ? -16.356 -15.530 -10.702 1.00 53.91 85 ILE A C 1
ATOM 691 O O . ILE A 1 85 ? -16.517 -15.756 -9.506 1.00 53.91 85 ILE A O 1
ATOM 695 N N . ILE A 1 86 ? -15.886 -14.359 -11.136 1.00 52.88 86 ILE A N 1
ATOM 696 C CA . ILE A 1 86 ? -15.419 -13.288 -10.244 1.00 52.88 86 ILE A CA 1
ATOM 697 C C . ILE A 1 86 ? -16.591 -12.415 -9.763 1.00 52.88 86 ILE A C 1
ATOM 699 O O . ILE A 1 86 ? -16.572 -11.944 -8.628 1.00 52.88 86 ILE A O 1
ATOM 703 N N . HIS A 1 87 ? -17.626 -12.234 -10.588 1.00 54.53 87 HIS A N 1
ATOM 704 C CA . HIS A 1 87 ? -18.827 -11.463 -10.260 1.00 54.53 87 HIS A CA 1
ATOM 705 C C . HIS A 1 87 ? -20.084 -12.301 -10.529 1.00 54.53 87 HIS A C 1
ATOM 707 O O . HIS A 1 87 ? -20.675 -12.193 -11.608 1.00 54.53 87 HIS A O 1
ATOM 713 N N . PRO A 1 88 ? -20.509 -13.147 -9.571 1.00 56.06 88 PRO A N 1
ATOM 714 C CA . PRO A 1 88 ? -21.755 -13.887 -9.709 1.00 56.06 88 PRO A CA 1
ATOM 715 C C . PRO A 1 88 ? -22.923 -12.910 -9.861 1.00 56.06 88 PRO A C 1
ATOM 717 O 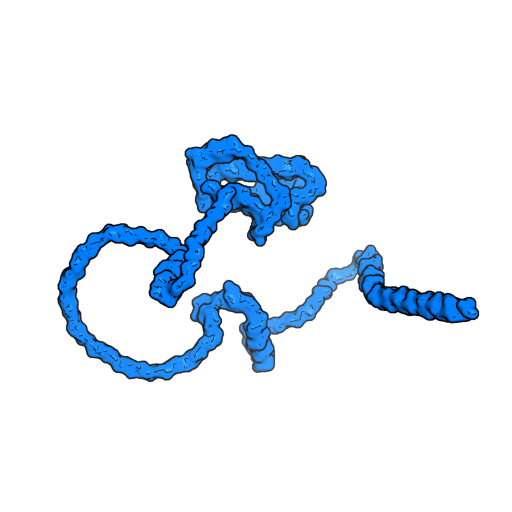O . PRO A 1 88 ? -22.975 -11.865 -9.208 1.00 56.06 88 PRO A O 1
ATOM 720 N N . ASN A 1 89 ? -23.875 -13.254 -10.725 1.00 55.50 89 ASN A N 1
ATOM 721 C CA . ASN A 1 89 ? -25.075 -12.449 -10.902 1.00 55.50 89 ASN A CA 1
ATOM 722 C C . ASN A 1 89 ? -25.863 -12.431 -9.572 1.00 55.50 89 ASN A C 1
ATOM 724 O O . ASN A 1 89 ? -26.135 -13.512 -9.046 1.00 55.50 89 ASN A O 1
ATOM 728 N N . PRO A 1 90 ? -26.246 -11.263 -9.021 1.00 57.38 90 PRO A N 1
ATOM 729 C CA . PRO A 1 90 ? -26.963 -11.191 -7.745 1.00 57.38 90 PRO A CA 1
ATOM 730 C C . PRO A 1 90 ? -28.299 -11.950 -7.747 1.00 57.38 90 PRO A C 1
ATOM 732 O O . PRO A 1 90 ? -28.722 -12.414 -6.692 1.00 57.38 90 PRO A O 1
ATOM 735 N N . ASP A 1 91 ? -28.923 -12.133 -8.914 1.00 54.72 91 ASP A N 1
ATOM 736 C CA . ASP A 1 91 ? -30.213 -12.815 -9.044 1.00 54.72 91 ASP A CA 1
ATOM 737 C C . ASP A 1 91 ? -30.084 -14.351 -9.126 1.00 54.72 91 ASP A C 1
ATOM 739 O O . ASP A 1 91 ? -31.028 -15.066 -8.792 1.00 54.72 91 ASP A O 1
ATOM 743 N N . TYR A 1 92 ? -28.931 -14.884 -9.562 1.00 56.38 92 TYR A N 1
ATOM 744 C CA . TYR A 1 92 ? -28.768 -16.320 -9.882 1.00 56.38 92 TYR A CA 1
ATOM 745 C C . TYR A 1 92 ? -27.490 -16.975 -9.313 1.00 56.38 92 TYR A C 1
ATOM 747 O O . TYR A 1 92 ? -27.295 -18.185 -9.443 1.00 56.38 92 TYR A O 1
ATOM 755 N N . GLY A 1 93 ? -26.610 -16.212 -8.662 1.00 61.56 93 GLY A N 1
ATOM 756 C CA . GLY A 1 93 ? -25.365 -16.707 -8.075 1.00 61.56 93 GLY A CA 1
ATOM 757 C C . GLY A 1 93 ? -24.373 -17.262 -9.109 1.00 61.56 93 GLY A C 1
ATOM 758 O O . GLY A 1 93 ? -24.199 -16.705 -10.192 1.00 61.56 93 GLY A O 1
ATOM 759 N N . PHE A 1 94 ? -23.703 -18.364 -8.753 1.00 52.56 94 PHE A N 1
ATOM 760 C CA . PHE A 1 94 ? -22.690 -19.051 -9.575 1.00 52.56 94 PHE A CA 1
ATOM 761 C C . PHE A 1 94 ? -23.273 -20.134 -10.501 1.00 52.56 94 PHE A C 1
ATOM 763 O O . PHE A 1 94 ? -22.542 -20.748 -11.279 1.00 52.56 94 PHE A O 1
ATOM 770 N N . THR A 1 95 ? -24.578 -20.407 -10.422 1.00 51.84 95 THR A N 1
ATOM 771 C CA . THR A 1 95 ? -25.194 -21.564 -11.082 1.00 51.84 95 THR A CA 1
ATOM 772 C C . THR A 1 95 ? -25.979 -21.107 -12.309 1.00 51.84 95 THR A C 1
ATOM 774 O O . THR A 1 95 ? -27.132 -20.703 -12.212 1.00 51.84 95 THR A O 1
ATOM 777 N N . LYS A 1 96 ? -25.366 -21.187 -13.498 1.00 53.28 96 LYS A N 1
ATOM 778 C CA . LYS A 1 96 ? -26.019 -20.814 -14.773 1.00 53.28 96 LYS A CA 1
ATOM 779 C C . LYS A 1 96 ? -27.058 -21.842 -15.253 1.00 53.28 96 LYS A C 1
ATOM 781 O O . LYS A 1 96 ? -27.827 -21.573 -16.171 1.00 53.28 96 LYS A O 1
ATOM 786 N N . PHE A 1 97 ? -27.105 -23.015 -14.623 1.00 49.62 97 PHE A N 1
ATOM 787 C CA . PHE A 1 97 ? -28.129 -24.022 -14.869 1.00 49.62 97 PHE A CA 1
ATOM 788 C C . PHE A 1 97 ? -29.290 -23.798 -13.910 1.00 49.62 97 PHE A C 1
ATOM 790 O O . PHE A 1 97 ? -29.267 -24.256 -12.772 1.00 49.62 97 PHE A O 1
ATOM 797 N N . ILE A 1 98 ? -30.323 -23.113 -14.392 1.00 48.72 98 ILE A N 1
ATOM 798 C CA . ILE A 1 98 ? -31.661 -23.263 -13.831 1.00 48.72 98 ILE A CA 1
ATOM 799 C C . ILE A 1 98 ? -32.097 -24.682 -14.227 1.00 48.72 98 ILE A C 1
ATOM 801 O O . ILE A 1 98 ? -32.334 -24.905 -15.421 1.00 48.72 98 ILE A O 1
ATOM 805 N N . PRO A 1 99 ? -32.206 -25.669 -13.316 1.00 46.66 99 PRO A N 1
ATOM 806 C CA . PRO A 1 99 ? -33.063 -26.803 -13.613 1.00 46.66 99 PRO A CA 1
ATOM 807 C C . PRO A 1 99 ? -34.439 -26.200 -13.895 1.00 46.66 99 PRO A C 1
ATOM 809 O O . PRO A 1 99 ? -35.030 -25.577 -13.011 1.00 46.66 99 PRO A O 1
ATOM 812 N N . LYS A 1 100 ? -34.921 -26.296 -15.145 1.00 52.66 100 LYS A N 1
ATOM 813 C CA . LYS A 1 100 ? -36.335 -26.045 -15.446 1.00 52.66 100 LYS A CA 1
ATOM 814 C C . LYS A 1 100 ? -37.107 -26.838 -14.406 1.00 52.66 100 LYS A C 1
ATOM 816 O O . LYS A 1 100 ? -36.930 -28.048 -14.382 1.00 52.66 100 LYS A O 1
ATOM 821 N N . THR A 1 101 ? -37.807 -26.114 -13.538 1.00 52.25 101 THR A N 1
ATOM 822 C CA . THR A 1 101 ? -38.684 -26.570 -12.455 1.00 52.25 101 THR A CA 1
ATOM 823 C C . THR A 1 101 ? -38.370 -27.991 -11.968 1.00 52.25 101 THR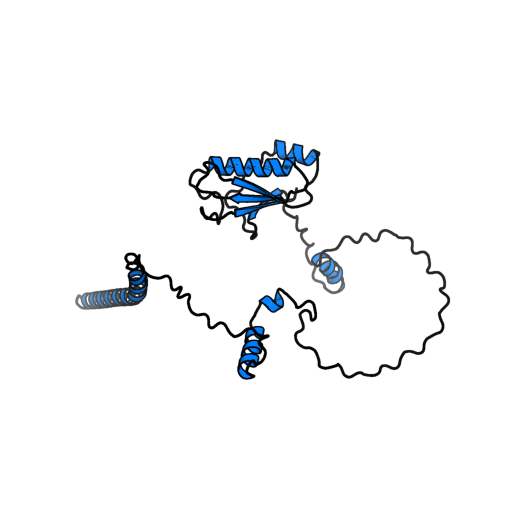 A C 1
ATOM 825 O O . THR A 1 101 ? -38.732 -28.942 -12.666 1.00 52.25 101 THR A O 1
ATOM 828 N N . PRO A 1 102 ? -37.741 -28.191 -10.790 1.00 51.41 102 PRO A N 1
ATOM 829 C CA . PRO A 1 102 ? -37.633 -29.544 -10.246 1.00 51.41 102 PRO A CA 1
ATOM 830 C C . PRO A 1 102 ? -39.039 -30.172 -10.238 1.00 51.41 102 PRO A C 1
ATOM 832 O O . PRO A 1 102 ? -40.000 -29.437 -9.971 1.00 51.41 102 PRO A O 1
ATOM 835 N N . PRO A 1 103 ? -39.201 -31.465 -10.591 1.00 51.38 103 PRO A N 1
ATOM 836 C CA . PRO A 1 103 ? -40.501 -32.112 -10.498 1.00 51.38 103 PRO A CA 1
ATOM 837 C C . PRO A 1 103 ? -41.038 -31.834 -9.098 1.00 51.38 103 PRO A C 1
ATOM 839 O O . PRO A 1 103 ? -40.377 -32.143 -8.107 1.00 51.38 103 PRO A O 1
ATOM 842 N N . GLN A 1 104 ? -42.183 -31.153 -9.023 1.00 46.34 104 GLN A N 1
ATOM 843 C CA . GLN A 1 104 ? -42.883 -30.955 -7.765 1.00 46.34 104 GLN A CA 1
ATOM 844 C C . GLN A 1 104 ? -43.372 -32.333 -7.329 1.00 46.34 104 GLN A C 1
ATOM 846 O O . GLN A 1 104 ? -44.490 -32.736 -7.641 1.00 46.34 104 GLN A O 1
ATOM 851 N N . GLU A 1 105 ? -42.524 -33.080 -6.629 1.00 55.44 105 GLU A N 1
ATOM 852 C CA . GLU A 1 105 ? -43.033 -34.053 -5.684 1.00 55.44 105 GLU A CA 1
ATOM 853 C C . GLU A 1 105 ? -43.824 -33.244 -4.664 1.00 55.44 105 GLU A C 1
ATOM 855 O O . GLU A 1 105 ? -43.278 -32.467 -3.879 1.00 55.44 105 GLU A O 1
ATOM 860 N N . VAL A 1 106 ? -45.147 -33.353 -4.761 1.00 54.53 106 VAL A N 1
ATOM 861 C CA . VAL A 1 106 ? -46.072 -32.848 -3.757 1.00 54.53 106 VAL A CA 1
ATOM 862 C C . VAL A 1 106 ? -45.797 -33.669 -2.504 1.00 54.53 106 VAL A C 1
ATOM 864 O O . VAL A 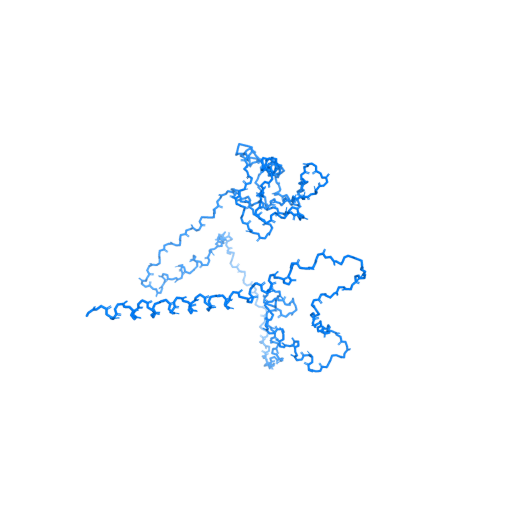1 106 ? -46.385 -34.727 -2.304 1.00 54.53 106 VAL A O 1
ATOM 867 N N . ILE A 1 107 ? -44.841 -33.221 -1.693 1.00 59.78 107 ILE A N 1
ATOM 868 C CA . ILE A 1 107 ? -44.640 -33.756 -0.353 1.00 59.78 107 ILE A CA 1
ATOM 869 C C . ILE A 1 107 ? -45.928 -33.404 0.403 1.00 59.78 107 ILE A C 1
ATOM 871 O O . ILE A 1 107 ? -46.227 -32.211 0.536 1.00 59.78 107 ILE A O 1
ATOM 875 N N . PRO A 1 108 ? -46.738 -34.388 0.837 1.00 66.12 108 PRO A N 1
ATOM 876 C CA . PRO A 1 108 ? -47.919 -34.091 1.629 1.00 66.12 108 PRO A CA 1
ATOM 877 C C . PRO A 1 108 ? -47.469 -33.321 2.870 1.00 66.12 108 PRO A C 1
ATOM 879 O O . PRO A 1 108 ? -46.515 -33.725 3.539 1.00 66.12 108 PRO A O 1
ATOM 882 N N . LEU A 1 109 ? -48.119 -32.181 3.135 1.00 63.28 109 LEU A N 1
ATOM 883 C CA . LEU A 1 109 ? -47.847 -31.382 4.326 1.00 63.28 109 LEU A CA 1
ATOM 884 C C . LEU A 1 109 ? -47.893 -32.316 5.545 1.00 63.28 109 LEU A C 1
ATOM 886 O O . LEU A 1 109 ? -48.900 -33.012 5.706 1.00 63.28 109 LEU A O 1
ATOM 890 N N . PRO A 1 110 ? -46.841 -32.358 6.383 1.00 64.31 110 PRO A N 1
ATOM 891 C CA . PRO A 1 110 ? -46.908 -33.112 7.620 1.00 64.31 110 PRO A CA 1
ATOM 892 C C . PRO A 1 110 ? -48.094 -32.592 8.431 1.00 64.31 110 PRO A C 1
ATOM 894 O O . PRO A 1 110 ? -48.300 -31.381 8.545 1.00 64.31 110 PRO A O 1
ATOM 897 N N . GLU A 1 111 ? -48.897 -33.530 8.927 1.00 72.38 111 GLU A N 1
ATOM 898 C CA . GLU A 1 111 ? -50.054 -33.270 9.772 1.00 72.38 111 GLU A CA 1
ATOM 899 C C . GLU A 1 111 ? -49.635 -32.310 10.890 1.00 72.38 111 GLU A C 1
ATOM 901 O O . GLU A 1 111 ? -48.652 -32.549 11.594 1.00 72.38 111 GLU A O 1
ATOM 906 N N . VAL A 1 112 ? -50.314 -31.164 10.973 1.00 64.44 112 VAL A N 1
ATOM 907 C CA . VAL A 1 112 ? -49.989 -30.110 11.934 1.00 64.44 112 VAL A CA 1
ATOM 908 C C . VAL A 1 112 ? -50.241 -30.677 13.327 1.00 64.44 112 VAL A C 1
ATOM 910 O O . VAL A 1 112 ? -51.383 -30.718 13.784 1.00 64.44 112 VAL A O 1
ATOM 913 N N . GLU A 1 113 ? -49.183 -31.147 13.996 1.00 66.00 113 GLU A N 1
ATOM 914 C CA . GLU A 1 113 ? -49.266 -31.499 15.410 1.00 66.00 113 GLU A CA 1
ATOM 915 C C . GLU A 1 113 ? -49.762 -30.260 16.179 1.00 66.00 113 GLU A C 1
ATOM 917 O O . GLU A 1 113 ? -49.285 -29.144 15.927 1.00 66.00 113 GLU A O 1
ATOM 922 N N . PRO A 1 114 ? -50.722 -30.415 17.110 1.00 67.94 114 PRO A N 1
ATOM 923 C CA . PRO A 1 114 ? -51.167 -29.309 17.942 1.00 67.94 114 PRO A CA 1
ATOM 924 C C . PRO A 1 114 ? -49.962 -28.704 18.676 1.00 67.94 114 PRO A C 1
ATOM 926 O O . PRO A 1 114 ? -49.026 -29.435 19.021 1.00 67.94 114 PRO A O 1
ATOM 929 N N . PRO A 1 115 ? -49.968 -27.383 18.933 1.00 55.75 115 PRO A N 1
ATOM 930 C CA . PRO A 1 115 ? -48.845 -26.699 19.555 1.00 55.75 115 PRO A CA 1
ATOM 931 C C . PRO A 1 115 ? -48.496 -27.397 20.869 1.00 55.75 115 PRO A C 1
ATOM 933 O O . PRO A 1 115 ? -49.269 -27.371 21.830 1.00 55.75 115 PRO A O 1
ATOM 936 N N . ARG A 1 116 ? -47.329 -28.051 20.909 1.00 54.22 116 ARG A N 1
ATOM 937 C CA . ARG A 1 116 ? -46.764 -28.545 22.162 1.00 54.22 116 ARG A CA 1
ATOM 938 C C . ARG A 1 116 ? -46.560 -27.322 23.038 1.00 54.22 116 ARG A C 1
ATOM 940 O O . ARG A 1 116 ? -45.717 -26.488 22.730 1.00 54.22 116 ARG A O 1
ATOM 947 N N . THR A 1 117 ? -47.332 -27.227 24.116 1.00 55.75 117 THR A N 1
ATOM 948 C CA . THR A 1 117 ? -47.053 -26.315 25.226 1.00 55.75 117 THR A CA 1
ATOM 949 C C . THR A 1 117 ? -45.577 -26.438 25.567 1.00 55.75 117 THR A C 1
ATOM 951 O O . THR A 1 117 ? -45.132 -27.519 25.968 1.00 55.75 117 THR A O 1
ATOM 954 N N . GLU A 1 118 ? -44.837 -25.352 25.340 1.00 51.47 118 GLU A N 1
ATOM 955 C CA . GLU A 1 118 ? -43.430 -25.208 25.680 1.00 51.47 118 GLU A CA 1
ATOM 956 C C . GLU A 1 118 ? -43.253 -25.614 27.141 1.00 51.47 118 GLU A C 1
ATOM 958 O O . GLU A 1 118 ? -43.572 -24.877 28.073 1.00 51.47 118 GLU A O 1
ATOM 963 N N . LYS A 1 119 ? -42.753 -26.832 27.359 1.00 56.28 119 LYS A N 1
ATOM 964 C CA . LYS A 1 119 ? -42.042 -27.121 28.593 1.00 56.28 119 LYS A CA 1
ATOM 965 C C . LYS A 1 119 ? -40.827 -26.217 28.535 1.00 56.28 119 LYS A C 1
ATOM 967 O O . LYS A 1 119 ? -39.995 -26.406 27.651 1.00 56.28 119 LYS A O 1
ATOM 972 N N . SER A 1 120 ? -40.814 -25.229 29.426 1.00 56.25 120 SER A N 1
ATOM 973 C CA . SER A 1 120 ? -39.692 -24.345 29.724 1.00 56.25 120 SER A CA 1
ATOM 974 C C . SER A 1 120 ? -38.380 -25.011 29.332 1.00 56.25 120 SER A C 1
ATOM 976 O O . SER A 1 120 ? -38.001 -26.030 29.926 1.00 56.25 120 SER A O 1
ATOM 978 N N . PHE A 1 121 ? -37.727 -24.475 28.302 1.00 56.69 121 PHE A N 1
ATOM 979 C CA . PHE A 1 121 ? -36.348 -24.830 28.025 1.00 56.69 121 PHE A CA 1
ATOM 980 C C . PHE A 1 121 ? -35.588 -24.690 29.350 1.00 56.69 121 PHE A C 1
ATOM 982 O O . PHE A 1 121 ? -35.772 -23.678 30.030 1.00 56.69 121 PHE A O 1
ATOM 989 N N . PRO A 1 122 ? -34.829 -25.708 29.792 1.00 63.44 122 PRO A N 1
ATOM 990 C CA . PRO A 1 122 ? -33.983 -25.523 30.958 1.00 63.44 122 PRO A CA 1
ATOM 991 C C . PRO A 1 122 ? -33.091 -24.319 30.665 1.00 63.44 122 PRO A C 1
ATOM 993 O O . PRO A 1 122 ? -32.514 -24.268 29.579 1.00 63.44 122 PRO A O 1
ATOM 996 N N . ASP A 1 123 ? -33.022 -23.362 31.593 1.00 57.41 123 ASP A N 1
ATOM 997 C CA . ASP A 1 123 ? -32.078 -22.247 31.535 1.00 57.41 123 ASP A CA 1
ATOM 998 C C . ASP A 1 123 ? -30.682 -22.844 31.354 1.00 57.41 123 ASP A C 1
ATOM 1000 O O . ASP A 1 123 ? -30.055 -23.327 32.300 1.00 57.41 123 ASP A O 1
ATOM 1004 N N . ILE A 1 124 ? -30.216 -22.892 30.108 1.00 58.91 124 ILE A N 1
ATOM 1005 C CA . ILE A 1 124 ? -28.829 -23.189 29.808 1.00 58.91 124 ILE A CA 1
ATOM 1006 C C . ILE A 1 124 ? -28.126 -21.907 30.234 1.00 58.91 124 ILE A C 1
ATOM 1008 O O . ILE A 1 124 ? -28.356 -20.878 29.598 1.00 58.91 124 ILE A O 1
ATOM 1012 N N . PRO A 1 125 ? -27.331 -21.908 31.320 1.00 60.34 125 PRO A N 1
ATOM 1013 C CA . PRO A 1 125 ? -26.585 -20.715 31.669 1.00 60.34 125 PRO A CA 1
ATOM 1014 C C . PRO A 1 125 ? -25.756 -20.353 30.442 1.00 60.34 125 PRO A C 1
ATOM 1016 O O . PRO A 1 125 ? -25.088 -21.239 29.900 1.00 60.34 125 PRO A O 1
ATOM 1019 N N . ASP A 1 126 ? -25.831 -19.089 30.014 1.00 48.91 126 ASP A N 1
ATOM 1020 C CA . ASP A 1 126 ? -25.002 -18.475 28.972 1.00 48.91 126 ASP A CA 1
ATOM 1021 C C . ASP A 1 126 ? -23.531 -18.586 29.380 1.00 48.91 126 ASP A C 1
ATOM 1023 O O . ASP A 1 126 ? -22.857 -17.658 29.831 1.00 48.91 126 ASP A O 1
ATOM 1027 N N . LYS A 1 127 ? -23.013 -19.802 29.294 1.00 50.41 127 LYS A N 1
ATOM 1028 C CA . LYS A 1 127 ? -21.636 -20.129 29.543 1.00 50.41 127 LYS A CA 1
ATOM 1029 C C . LYS A 1 127 ? -20.959 -19.691 28.272 1.00 50.41 127 LYS A C 1
ATOM 1031 O O . LYS A 1 127 ? -20.965 -20.465 27.323 1.00 50.41 127 LYS A O 1
ATOM 1036 N N . ASN A 1 128 ? -20.474 -18.444 28.274 1.00 53.16 128 ASN A N 1
ATOM 1037 C CA . ASN A 1 128 ? -19.587 -17.845 27.280 1.00 53.16 128 ASN A CA 1
ATOM 1038 C C . ASN A 1 128 ? -18.991 -18.930 26.384 1.00 53.16 128 ASN A C 1
ATOM 1040 O O . ASN A 1 128 ? -17.973 -19.543 26.723 1.00 53.16 128 ASN A O 1
ATOM 1044 N N . LEU A 1 129 ? -19.673 -19.219 25.273 1.00 49.16 129 LEU A N 1
ATOM 1045 C CA . LEU A 1 129 ? -19.094 -20.028 24.227 1.00 49.16 129 LEU A CA 1
ATOM 1046 C C . LEU A 1 129 ? -18.007 -19.117 23.687 1.00 49.16 129 LEU A C 1
ATOM 1048 O O . LEU A 1 129 ? -18.287 -18.204 22.916 1.00 49.16 129 LEU A O 1
ATOM 1052 N N . GLU A 1 130 ? -16.777 -19.296 24.173 1.00 44.94 130 GLU A N 1
ATOM 1053 C CA . GLU A 1 130 ? -15.597 -18.728 23.543 1.00 44.94 130 GLU A CA 1
ATOM 1054 C C . GLU A 1 130 ? -15.539 -19.316 22.129 1.00 44.94 130 GLU A C 1
ATOM 1056 O O . GLU A 1 130 ? -14.823 -20.279 21.852 1.00 44.94 130 GLU A O 1
ATOM 1061 N N . THR A 1 131 ? -16.301 -18.738 21.203 1.00 42.50 131 THR A N 1
ATOM 1062 C CA . THR A 1 131 ? -16.139 -18.918 19.769 1.00 42.50 131 THR A CA 1
ATOM 1063 C C . THR A 1 131 ? -14.875 -18.174 19.373 1.00 42.50 131 THR A C 1
ATOM 1065 O O . THR A 1 131 ? -14.896 -17.193 18.633 1.00 42.50 131 THR A O 1
ATOM 1068 N N . LYS A 1 132 ? -13.727 -18.631 19.885 1.00 54.28 132 LYS A N 1
ATOM 1069 C CA . LYS A 1 132 ? -12.461 -18.401 19.206 1.00 54.28 132 LYS A CA 1
ATOM 1070 C C . LYS A 1 132 ? -12.631 -19.089 17.866 1.00 54.28 132 LYS A C 1
ATOM 1072 O O . LYS A 1 132 ? -12.712 -20.315 17.818 1.00 54.28 132 LYS A O 1
ATOM 1077 N N . ALA A 1 133 ? -12.795 -18.288 16.815 1.00 58.25 133 ALA A N 1
ATOM 1078 C CA . ALA A 1 133 ? -12.889 -18.762 15.447 1.00 58.25 133 ALA A CA 1
ATOM 1079 C C . ALA A 1 133 ? -11.632 -19.587 15.159 1.00 58.25 133 ALA A C 1
ATOM 1081 O O . ALA A 1 133 ? -10.558 -19.041 14.906 1.00 58.25 133 ALA A O 1
ATOM 1082 N N . ARG A 1 134 ? -11.752 -20.908 15.307 1.00 62.00 134 ARG A N 1
ATOM 1083 C CA . ARG A 1 134 ? -10.663 -21.833 15.030 1.00 62.00 134 ARG A CA 1
ATOM 1084 C C . ARG A 1 134 ? -10.404 -21.798 13.539 1.00 62.00 134 ARG A C 1
ATOM 1086 O O . ARG A 1 134 ? -11.338 -21.842 12.737 1.00 62.00 134 ARG A O 1
ATOM 1093 N N . SER A 1 135 ? -9.137 -21.698 13.169 1.00 69.25 135 SER A N 1
ATOM 1094 C CA . SER A 1 135 ? -8.750 -21.790 11.767 1.00 69.25 135 SER A CA 1
ATOM 1095 C C . SER A 1 135 ? -9.110 -23.170 11.208 1.00 69.25 135 SER A C 1
ATOM 1097 O O . SER A 1 135 ? -9.178 -24.160 11.940 1.00 69.25 135 SER A O 1
ATOM 1099 N N . THR A 1 136 ? -9.301 -23.268 9.892 1.00 73.94 136 THR A N 1
ATOM 1100 C CA . THR A 1 136 ? -9.569 -24.548 9.219 1.00 73.94 136 THR A CA 1
ATOM 1101 C C . THR A 1 136 ? -8.515 -25.606 9.569 1.00 73.94 136 THR A C 1
ATOM 1103 O O . THR A 1 136 ? -8.863 -26.758 9.805 1.00 73.94 136 THR A 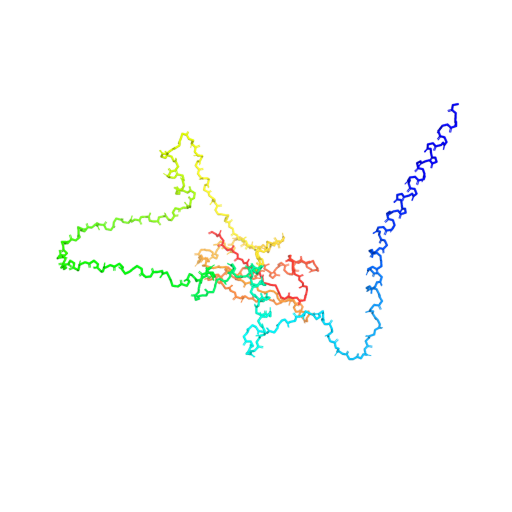O 1
ATOM 1106 N N . ALA A 1 137 ? -7.245 -25.206 9.701 1.00 68.31 137 ALA A N 1
ATOM 1107 C CA . ALA A 1 137 ? -6.152 -26.088 10.114 1.00 68.31 137 ALA A CA 1
ATOM 1108 C C . ALA A 1 137 ? -6.336 -26.652 11.537 1.00 68.31 137 ALA A C 1
ATOM 1110 O O . ALA A 1 137 ? -6.084 -27.832 11.769 1.00 68.31 137 ALA A O 1
ATOM 1111 N N . GLU A 1 138 ? -6.823 -25.842 12.481 1.00 73.50 138 GLU A N 1
ATOM 1112 C CA . GLU A 1 138 ? -7.112 -26.284 13.853 1.00 73.50 138 GLU A CA 1
ATOM 1113 C C . GLU A 1 138 ? -8.309 -27.243 13.906 1.00 73.50 138 GLU A C 1
ATOM 1115 O O . GLU A 1 138 ? -8.296 -28.203 14.676 1.00 73.50 138 GLU A O 1
ATOM 1120 N N . ASN A 1 139 ? -9.325 -27.031 13.063 1.00 74.94 139 ASN A N 1
ATOM 1121 C CA . ASN A 1 139 ? -10.479 -27.932 12.965 1.00 74.94 139 ASN A CA 1
ATOM 1122 C C . ASN A 1 139 ? -10.103 -29.283 12.342 1.00 74.94 139 ASN A C 1
ATOM 1124 O O . ASN A 1 139 ? -10.542 -30.332 12.823 1.00 74.94 139 ASN A O 1
ATOM 1128 N N . ILE A 1 140 ? -9.255 -29.265 11.310 1.00 72.75 140 ILE A N 1
ATOM 1129 C CA . ILE A 1 140 ? -8.719 -30.483 10.695 1.00 72.75 140 ILE A CA 1
ATOM 1130 C C . ILE A 1 140 ? -7.897 -31.252 11.726 1.00 72.75 140 ILE A C 1
ATOM 1132 O O . ILE A 1 140 ? -8.151 -32.428 11.937 1.00 72.75 140 ILE A O 1
ATOM 1136 N N . GLN A 1 141 ? -6.985 -30.607 12.453 1.00 71.38 141 GLN A N 1
ATOM 1137 C CA . GLN A 1 141 ? -6.171 -31.325 13.434 1.00 71.38 141 GLN A CA 1
ATOM 1138 C C . GLN A 1 141 ? -6.998 -31.897 14.601 1.00 71.38 141 GLN A C 1
ATOM 1140 O O . GLN A 1 141 ? -6.747 -33.015 15.051 1.00 71.38 141 GLN A O 1
ATOM 1145 N N . ALA A 1 142 ? -8.012 -31.163 15.072 1.00 71.56 142 ALA A N 1
ATOM 1146 C CA . ALA A 1 142 ? -8.898 -31.630 16.138 1.00 71.56 142 ALA A CA 1
ATOM 1147 C C . ALA A 1 142 ? -9.734 -32.863 15.740 1.00 71.56 142 ALA A C 1
ATOM 1149 O O . ALA A 1 142 ? -10.122 -33.645 16.610 1.00 71.56 142 ALA A O 1
ATOM 1150 N N . SER A 1 143 ? -10.020 -33.032 14.447 1.00 72.38 143 SER A N 1
ATOM 1151 C CA . SER A 1 143 ? -10.724 -34.204 13.910 1.00 72.38 143 SER A CA 1
ATOM 1152 C C . SER A 1 143 ? -9.770 -35.324 13.480 1.00 72.38 143 SER A C 1
ATOM 1154 O O . SER A 1 143 ? -10.101 -36.493 13.645 1.00 72.38 143 SER A O 1
ATOM 1156 N N . TRP A 1 144 ? -8.559 -34.987 13.030 1.00 67.88 144 TRP A N 1
ATOM 1157 C CA . TRP A 1 144 ? -7.567 -35.925 12.497 1.00 67.88 144 TRP A CA 1
ATOM 1158 C C . TRP A 1 144 ? -7.083 -36.964 13.515 1.00 67.88 144 TRP A C 1
ATOM 1160 O O . TRP A 1 144 ? -6.973 -38.150 13.203 1.00 67.88 144 TRP A O 1
ATOM 1170 N N . ASN A 1 145 ? -6.854 -36.535 14.760 1.00 59.91 145 ASN A N 1
ATOM 1171 C CA . ASN A 1 145 ? -6.324 -37.396 15.823 1.00 59.91 145 ASN A CA 1
ATOM 1172 C C . ASN A 1 145 ? -7.312 -38.475 16.309 1.00 59.91 145 ASN A C 1
ATOM 1174 O O . ASN A 1 145 ? -6.951 -39.269 17.175 1.00 59.91 145 ASN A O 1
ATOM 1178 N N . LYS A 1 146 ? -8.554 -38.498 15.806 1.00 65.44 146 LYS A N 1
ATOM 1179 C CA . LYS A 1 146 ? -9.542 -39.521 16.174 1.00 65.44 146 LYS A CA 1
ATOM 1180 C C . LYS A 1 146 ? -9.408 -40.807 15.355 1.00 65.44 146 LYS A C 1
ATOM 1182 O O . LYS A 1 146 ? -9.650 -41.869 15.912 1.00 65.44 146 LYS A O 1
ATOM 1187 N N . ASP A 1 147 ? -8.954 -40.715 14.102 1.00 59.06 147 ASP A N 1
ATOM 1188 C CA . ASP A 1 147 ? -9.056 -41.825 13.139 1.00 59.06 147 ASP A CA 1
ATOM 1189 C C . ASP A 1 147 ? -7.722 -42.236 12.488 1.00 59.06 147 ASP A C 1
ATOM 1191 O O . ASP A 1 147 ? -7.697 -43.111 11.623 1.00 59.06 147 ASP A O 1
ATOM 1195 N N . THR A 1 148 ? -6.586 -41.642 12.875 1.00 59.59 148 THR A N 1
ATOM 1196 C CA . THR A 1 148 ? -5.288 -41.968 12.258 1.00 59.59 148 THR A CA 1
ATOM 1197 C C . THR A 1 148 ? -4.153 -42.128 13.271 1.00 59.59 148 THR A C 1
ATOM 1199 O O . THR A 1 148 ? -3.975 -41.318 14.173 1.00 59.59 148 THR A O 1
ATOM 1202 N N . HIS A 1 149 ? -3.315 -43.155 13.075 1.00 70.94 149 HIS A N 1
ATOM 1203 C CA . HIS A 1 149 ? -2.053 -43.364 13.810 1.00 70.94 149 HIS A CA 1
ATOM 1204 C C . HIS A 1 149 ? -0.946 -42.358 13.428 1.00 70.94 149 HIS A C 1
ATOM 1206 O O . HIS A 1 149 ? 0.188 -42.465 13.897 1.00 70.94 149 HIS A O 1
ATOM 1212 N N . LEU A 1 150 ? -1.245 -41.405 12.541 1.00 63.72 150 LEU A N 1
ATOM 1213 C CA . LEU A 1 150 ? -0.287 -40.446 12.011 1.00 63.72 150 LEU A CA 1
ATOM 1214 C C . LEU A 1 150 ? -0.368 -39.144 12.818 1.00 63.72 150 LEU A C 1
ATOM 1216 O O . LEU A 1 150 ? -1.308 -38.365 12.664 1.00 63.72 150 LEU A O 1
ATOM 1220 N N . ASN A 1 151 ? 0.631 -38.897 13.665 1.00 65.69 151 ASN A N 1
ATOM 1221 C CA . ASN A 1 151 ? 0.719 -37.658 14.435 1.00 65.69 151 ASN A CA 1
ATOM 1222 C C . ASN A 1 151 ? 1.091 -36.489 13.517 1.00 65.69 151 ASN A C 1
ATOM 1224 O O . ASN A 1 151 ? 2.243 -36.359 13.099 1.00 65.69 151 ASN A O 1
ATOM 1228 N N . LEU A 1 152 ? 0.125 -35.615 13.225 1.00 65.94 152 LEU A N 1
ATOM 1229 C CA . LEU A 1 152 ? 0.422 -34.340 12.582 1.00 65.94 152 LEU A CA 1
ATOM 1230 C C . LEU A 1 152 ? 1.149 -33.421 13.576 1.00 65.94 152 LEU A C 1
ATOM 1232 O O . LEU A 1 152 ? 0.694 -33.283 14.719 1.00 65.94 152 LEU A O 1
ATOM 1236 N N . PRO A 1 153 ? 2.245 -32.757 13.164 1.00 71.62 153 PRO A N 1
ATOM 1237 C CA . PRO A 1 153 ? 2.871 -31.737 13.991 1.00 71.62 153 PRO A CA 1
ATOM 1238 C C . PRO A 1 153 ? 1.856 -30.637 14.308 1.00 71.62 153 PRO A C 1
ATOM 1240 O O . PRO A 1 153 ? 0.957 -30.354 13.512 1.00 71.62 153 PRO A O 1
ATOM 1243 N N . ALA A 1 154 ? 1.998 -30.013 15.481 1.00 71.69 154 ALA A N 1
ATOM 1244 C CA . ALA A 1 154 ? 1.152 -28.888 15.854 1.00 71.69 154 ALA A CA 1
ATOM 1245 C C . ALA A 1 154 ? 1.169 -27.830 14.735 1.00 71.69 154 ALA A C 1
ATOM 1247 O O . ALA A 1 154 ? 2.257 -27.504 14.245 1.00 71.69 154 ALA A O 1
ATOM 1248 N N . PRO A 1 155 ? 0.002 -27.301 14.316 1.00 67.38 155 PRO A N 1
ATOM 1249 C CA . PRO A 1 155 ? -0.078 -26.265 13.313 1.00 67.38 155 PRO A CA 1
ATOM 1250 C C . PRO A 1 155 ? 0.791 -25.131 13.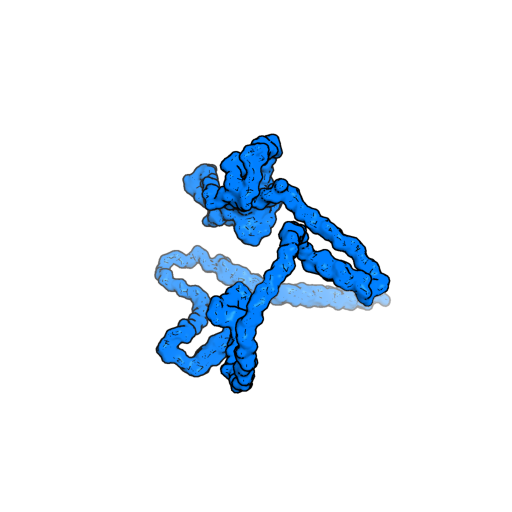815 1.00 67.38 155 PRO A C 1
ATOM 1252 O O . PRO A 1 155 ? 0.590 -24.599 14.913 1.00 67.38 155 PRO A O 1
ATOM 1255 N N . GLN A 1 156 ? 1.812 -24.807 13.028 1.00 75.00 156 GLN A N 1
ATOM 1256 C CA . GLN A 1 156 ? 2.631 -23.655 13.326 1.00 75.00 156 GLN A CA 1
ATOM 1257 C C . GLN A 1 156 ? 1.687 -22.462 13.347 1.00 75.00 156 GLN A C 1
ATOM 1259 O O . GLN A 1 156 ? 0.996 -22.186 12.363 1.00 75.00 156 GLN A O 1
ATOM 1264 N N . ARG A 1 157 ? 1.599 -21.793 14.499 1.00 71.75 157 ARG A N 1
ATOM 1265 C CA . ARG A 1 157 ? 0.816 -20.567 14.603 1.00 71.75 157 ARG A CA 1
ATOM 1266 C C . ARG A 1 157 ? 1.391 -19.613 13.573 1.00 71.75 157 ARG A C 1
ATOM 1268 O O . ARG A 1 157 ? 2.542 -19.203 13.698 1.00 71.75 157 ARG A O 1
ATOM 1275 N N . ILE A 1 158 ? 0.603 -19.297 12.549 1.00 71.94 158 ILE A N 1
ATOM 1276 C CA . ILE A 1 158 ? 0.982 -18.304 11.551 1.00 71.94 158 ILE A CA 1
ATOM 1277 C C . ILE A 1 158 ? 1.034 -16.974 12.299 1.00 71.94 158 ILE A C 1
ATOM 1279 O O . ILE A 1 158 ? 0.009 -16.334 12.541 1.00 71.94 158 ILE A O 1
ATOM 1283 N N . VAL A 1 159 ? 2.232 -16.590 12.739 1.00 73.69 159 VAL A N 1
ATOM 1284 C CA . VAL A 1 159 ? 2.465 -15.287 13.349 1.00 73.69 159 VAL A CA 1
ATOM 1285 C C . VAL A 1 159 ? 2.292 -14.278 12.229 1.00 73.69 159 VAL A C 1
ATOM 1287 O O . VAL A 1 159 ? 3.101 -14.217 11.303 1.00 73.69 159 VAL A O 1
ATOM 1290 N N . ARG A 1 160 ? 1.189 -13.524 12.267 1.00 75.00 160 ARG A N 1
ATOM 1291 C CA . ARG A 1 160 ? 0.988 -12.445 11.302 1.00 75.00 160 ARG A CA 1
ATOM 1292 C C . ARG A 1 160 ? 2.155 -11.467 11.442 1.00 75.00 160 ARG A C 1
ATOM 1294 O O . ARG A 1 160 ? 2.458 -11.072 12.571 1.00 75.00 160 ARG A O 1
ATOM 1301 N N . PRO A 1 161 ? 2.808 -11.093 10.330 1.00 79.06 161 PRO A N 1
ATOM 1302 C CA . PRO A 1 161 ? 3.927 -10.175 10.391 1.00 79.06 161 PRO A CA 1
ATOM 1303 C C . PRO A 1 161 ? 3.427 -8.845 10.953 1.00 79.06 161 PRO A C 1
ATOM 1305 O O . PRO A 1 161 ? 2.435 -8.296 10.464 1.00 79.06 161 PRO A O 1
ATOM 1308 N N . ARG A 1 162 ? 4.096 -8.380 12.010 1.00 83.75 162 ARG A N 1
ATOM 1309 C CA . ARG A 1 162 ? 3.850 -7.074 12.616 1.00 83.75 162 ARG A CA 1
ATOM 1310 C C . ARG A 1 162 ? 4.774 -6.037 11.997 1.00 83.75 162 ARG A C 1
ATOM 1312 O O . ARG A 1 162 ? 5.913 -6.354 11.660 1.00 83.75 162 ARG A O 1
ATOM 1319 N N . GLY A 1 163 ? 4.277 -4.821 11.848 1.00 86.75 163 GLY A N 1
ATOM 1320 C CA . GLY A 1 163 ? 5.017 -3.694 11.307 1.00 86.75 163 GLY A CA 1
ATOM 1321 C C . GLY A 1 163 ? 4.164 -2.790 10.430 1.00 86.75 163 GLY A C 1
ATOM 1322 O O . GLY A 1 163 ? 2.954 -2.978 10.280 1.00 86.75 163 GLY A O 1
ATOM 1323 N N . VAL A 1 164 ? 4.836 -1.804 9.843 1.00 91.19 164 VAL A N 1
ATOM 1324 C CA . VAL A 1 164 ? 4.253 -0.904 8.851 1.00 91.19 164 VAL A CA 1
ATOM 1325 C C . VAL A 1 164 ? 4.638 -1.389 7.465 1.00 91.19 164 VAL A C 1
ATOM 1327 O O . VAL A 1 164 ? 5.823 -1.496 7.142 1.00 91.19 164 VAL A O 1
ATOM 1330 N N . PHE A 1 165 ? 3.639 -1.677 6.638 1.00 91.19 165 PHE A N 1
ATOM 1331 C CA . PHE A 1 165 ? 3.857 -2.181 5.290 1.00 91.19 165 PHE A CA 1
ATOM 1332 C C . PHE A 1 165 ? 3.391 -1.159 4.268 1.00 91.19 165 PHE A C 1
ATOM 1334 O O . PHE A 1 165 ? 2.239 -0.736 4.275 1.00 91.19 165 PHE A O 1
ATOM 1341 N N . TRP A 1 166 ? 4.290 -0.801 3.358 1.00 91.00 166 TRP A N 1
ATOM 1342 C CA . TRP A 1 166 ? 3.971 0.068 2.238 1.00 91.00 166 TRP A CA 1
ATOM 1343 C C . TRP A 1 166 ? 3.691 -0.770 1.000 1.00 91.00 166 TRP A C 1
ATOM 1345 O O . TRP A 1 166 ? 4.514 -1.594 0.582 1.00 91.00 166 TRP A O 1
ATOM 1355 N N . THR A 1 167 ? 2.542 -0.522 0.387 1.00 90.31 167 THR A N 1
ATOM 1356 C CA . THR A 1 167 ? 2.111 -1.171 -0.851 1.00 90.31 167 THR A CA 1
ATOM 1357 C C . THR A 1 167 ? 1.530 -0.148 -1.817 1.00 90.31 167 THR A C 1
ATOM 1359 O O . THR A 1 167 ? 1.211 0.973 -1.429 1.00 90.31 167 THR A O 1
ATOM 1362 N N . THR A 1 168 ? 1.426 -0.497 -3.093 1.00 87.31 168 THR A N 1
ATOM 1363 C CA . THR A 1 168 ? 0.594 0.252 -4.040 1.00 87.31 168 THR A CA 1
ATOM 1364 C C . THR A 1 168 ? -0.868 -0.165 -3.891 1.00 87.31 168 THR A C 1
ATOM 1366 O O . THR A 1 168 ? -1.171 -1.191 -3.284 1.00 87.31 168 THR A O 1
ATOM 1369 N N . GLU A 1 169 ? -1.786 0.587 -4.491 1.00 85.19 169 GLU A N 1
ATOM 1370 C CA . GLU A 1 169 ? -3.210 0.218 -4.554 1.00 85.19 169 GLU A CA 1
ATOM 1371 C C . GLU A 1 169 ? -3.464 -1.173 -5.166 1.00 85.19 169 GLU A C 1
ATOM 1373 O O . GLU A 1 169 ? -4.408 -1.854 -4.778 1.00 85.19 169 GLU A O 1
ATOM 1378 N N . TYR A 1 170 ? -2.566 -1.649 -6.033 1.00 82.75 170 TYR A N 1
ATOM 1379 C CA . TYR A 1 170 ? -2.616 -2.992 -6.625 1.00 82.75 170 TYR A CA 1
ATOM 1380 C C . TYR A 1 170 ? -1.933 -4.079 -5.772 1.00 82.75 170 TYR A C 1
ATOM 1382 O O . TYR A 1 170 ? -1.774 -5.211 -6.222 1.00 82.75 170 TYR A O 1
ATOM 1390 N N . GLY A 1 171 ? -1.486 -3.753 -4.554 1.00 81.31 171 GLY A N 1
ATOM 1391 C CA . GLY A 1 171 ? -0.857 -4.698 -3.626 1.00 81.31 171 GLY A CA 1
ATOM 1392 C C . GLY A 1 171 ? 0.632 -4.966 -3.876 1.00 81.31 171 GLY A C 1
ATOM 1393 O O . GLY A 1 171 ? 1.226 -5.811 -3.200 1.00 81.31 171 GLY A O 1
ATOM 1394 N N . SER A 1 172 ? 1.272 -4.249 -4.803 1.00 83.00 172 SER A N 1
ATOM 1395 C CA . SER A 1 172 ? 2.710 -4.396 -5.056 1.00 83.00 172 SER A CA 1
ATOM 1396 C C . SER A 1 172 ? 3.523 -3.781 -3.921 1.00 83.00 172 SER A C 1
ATOM 1398 O O . SER A 1 172 ? 3.278 -2.646 -3.511 1.00 83.00 172 SER A O 1
ATOM 1400 N N . LYS A 1 173 ? 4.527 -4.509 -3.425 1.00 83.44 173 LYS A N 1
ATOM 1401 C CA . LYS A 1 173 ? 5.447 -3.998 -2.399 1.00 83.44 173 LYS A CA 1
ATOM 1402 C C . LYS A 1 173 ? 6.374 -2.934 -2.980 1.00 83.44 173 LYS A C 1
ATOM 1404 O O . LYS A 1 173 ? 6.859 -3.069 -4.104 1.00 83.44 173 LYS A O 1
ATOM 1409 N N . LEU A 1 174 ? 6.660 -1.908 -2.187 1.00 80.94 174 LEU A N 1
ATOM 1410 C CA . LEU A 1 174 ? 7.649 -0.896 -2.545 1.00 80.94 174 LEU A CA 1
ATOM 1411 C C . LEU A 1 174 ? 9.067 -1.470 -2.429 1.00 80.94 174 LEU A C 1
ATOM 1413 O O . LEU A 1 174 ? 9.388 -2.132 -1.446 1.00 80.94 174 LEU A O 1
ATOM 1417 N N . ILE A 1 175 ? 9.920 -1.170 -3.415 1.00 77.75 175 ILE A N 1
ATOM 1418 C CA . ILE A 1 175 ? 11.348 -1.538 -3.394 1.00 77.75 175 ILE A CA 1
ATOM 1419 C C . ILE A 1 175 ? 12.068 -0.764 -2.282 1.00 77.75 175 ILE A C 1
ATOM 1421 O O . ILE A 1 175 ? 12.811 -1.350 -1.503 1.00 77.75 175 ILE A O 1
ATOM 1425 N N . ASN A 1 176 ? 11.796 0.541 -2.188 1.00 79.44 176 ASN A N 1
ATOM 1426 C CA . ASN A 1 176 ? 12.341 1.437 -1.173 1.00 79.44 176 ASN A CA 1
ATOM 1427 C C . ASN A 1 176 ? 11.180 2.134 -0.450 1.00 79.44 176 ASN A C 1
ATOM 1429 O O . ASN A 1 176 ? 10.748 3.204 -0.883 1.00 79.44 176 ASN A O 1
ATOM 1433 N N . PRO A 1 177 ? 10.610 1.517 0.598 1.00 85.38 177 PRO A N 1
ATOM 1434 C CA . PRO A 1 177 ? 9.524 2.131 1.346 1.00 85.38 177 PRO A CA 1
ATOM 1435 C C . PRO A 1 177 ? 10.001 3.398 2.079 1.00 85.38 177 PRO A C 1
ATOM 1437 O O . PRO A 1 177 ? 11.134 3.424 2.575 1.00 85.38 177 PRO A O 1
ATOM 1440 N N . PRO A 1 178 ? 9.149 4.435 2.192 1.00 87.88 178 PRO A N 1
ATOM 1441 C CA . PRO A 1 178 ? 9.416 5.580 3.051 1.00 87.88 178 PRO A CA 1
ATOM 1442 C C . PRO A 1 178 ? 9.710 5.140 4.488 1.00 87.88 178 PRO A C 1
ATOM 1444 O O . PRO A 1 178 ? 9.007 4.296 5.052 1.00 87.88 178 PRO A O 1
ATOM 1447 N N . LYS A 1 179 ? 10.757 5.714 5.084 1.00 89.38 179 LYS A N 1
ATOM 1448 C CA . LYS A 1 179 ? 11.114 5.447 6.480 1.00 89.38 179 LYS A CA 1
ATOM 1449 C C . LYS A 1 179 ? 10.280 6.332 7.397 1.00 89.38 179 LYS A C 1
ATOM 1451 O O . LYS A 1 179 ? 10.248 7.546 7.214 1.00 89.38 179 LYS A O 1
ATOM 1456 N N . LEU A 1 180 ? 9.626 5.706 8.369 1.00 90.56 180 LEU A N 1
ATOM 1457 C CA . LEU A 1 180 ? 8.941 6.398 9.452 1.00 90.56 180 LEU A CA 1
ATOM 1458 C C . LEU A 1 180 ? 9.911 6.647 10.606 1.00 90.56 180 LEU A C 1
ATOM 1460 O O . LEU A 1 180 ? 10.842 5.874 10.821 1.00 90.56 180 LEU A O 1
ATOM 1464 N N . ASP A 1 181 ? 9.666 7.726 11.339 1.00 92.00 181 ASP A N 1
ATOM 1465 C CA . ASP A 1 181 ? 10.339 8.014 12.600 1.00 92.00 181 ASP A CA 1
ATOM 1466 C C . ASP A 1 181 ? 9.724 7.145 13.709 1.00 92.00 181 ASP A C 1
ATOM 1468 O O . ASP A 1 181 ? 8.552 7.313 14.063 1.00 92.00 181 ASP A O 1
ATOM 1472 N N . GLU A 1 182 ? 10.505 6.191 14.221 1.00 90.19 182 GLU A N 1
ATOM 1473 C CA . GLU A 1 182 ? 10.057 5.211 15.216 1.00 90.19 182 GLU A CA 1
ATOM 1474 C C . GLU A 1 182 ? 9.625 5.877 16.530 1.00 90.19 182 GLU A C 1
ATOM 1476 O O . GLU A 1 182 ? 8.648 5.446 17.149 1.00 90.19 182 GLU A O 1
ATOM 1481 N N . GLU A 1 183 ? 10.292 6.958 16.949 1.00 91.38 183 GLU A N 1
ATOM 1482 C CA . GLU A 1 183 ? 9.956 7.660 18.191 1.00 91.38 183 GLU A CA 1
ATOM 1483 C C . GLU A 1 183 ? 8.584 8.325 18.076 1.00 91.38 183 GLU A C 1
ATOM 1485 O O . GLU A 1 183 ? 7.702 8.121 18.919 1.00 91.38 183 GLU A O 1
ATOM 1490 N N . LYS A 1 184 ? 8.361 9.066 16.985 1.00 91.38 184 LYS A N 1
ATOM 1491 C CA . LYS A 1 184 ? 7.070 9.715 16.727 1.00 91.38 184 LYS A CA 1
ATOM 1492 C C . LYS A 1 184 ? 5.954 8.695 16.500 1.00 91.38 184 LYS A C 1
ATOM 1494 O O . LYS A 1 184 ? 4.830 8.923 16.948 1.00 91.38 184 LYS A O 1
ATOM 1499 N N . GLN A 1 185 ? 6.247 7.568 15.849 1.00 91.44 185 GLN A N 1
ATOM 1500 C CA . GLN A 1 185 ? 5.284 6.482 15.668 1.00 91.44 185 GLN A CA 1
ATOM 1501 C C . GLN A 1 185 ? 4.828 5.919 17.019 1.00 91.44 185 GLN A C 1
ATOM 1503 O O . GLN A 1 185 ? 3.626 5.792 17.254 1.00 91.44 185 GLN A O 1
ATOM 1508 N N . ASN A 1 186 ? 5.763 5.629 17.925 1.00 90.75 186 ASN A N 1
ATOM 1509 C CA . ASN A 1 186 ? 5.441 5.118 19.256 1.00 90.75 186 ASN A CA 1
ATOM 1510 C C . ASN A 1 186 ? 4.598 6.118 20.059 1.00 90.75 186 ASN A C 1
ATOM 1512 O O . ASN A 1 186 ? 3.607 5.732 20.680 1.00 90.75 186 ASN A O 1
ATOM 1516 N N . LEU A 1 187 ? 4.920 7.414 19.984 1.00 91.25 187 LEU A N 1
ATOM 1517 C CA . LEU A 1 187 ? 4.118 8.469 20.612 1.00 91.25 187 LEU A CA 1
ATOM 1518 C C . LEU A 1 187 ? 2.699 8.565 20.031 1.00 91.25 187 LEU A C 1
ATOM 1520 O O . LEU A 1 187 ? 1.743 8.780 20.777 1.00 91.25 187 LEU A O 1
ATOM 1524 N N . ALA A 1 188 ? 2.542 8.391 18.718 1.00 89.19 188 ALA A N 1
ATOM 1525 C CA . ALA A 1 188 ? 1.235 8.394 18.067 1.00 89.19 188 ALA A CA 1
ATOM 1526 C C . ALA A 1 188 ? 0.383 7.180 18.478 1.00 89.19 188 ALA A C 1
ATOM 1528 O O . ALA A 1 188 ? -0.826 7.321 18.674 1.00 89.19 188 ALA A O 1
ATOM 1529 N N . LEU A 1 189 ? 1.003 6.010 18.670 1.00 90.19 189 LEU A N 1
ATOM 1530 C CA . LEU A 1 189 ? 0.315 4.789 19.107 1.00 90.19 189 LEU A CA 1
ATOM 1531 C C . LEU A 1 189 ? -0.209 4.873 20.541 1.00 90.19 189 LEU A C 1
ATOM 1533 O O . LEU A 1 189 ? -1.266 4.314 20.830 1.00 90.19 189 LEU A O 1
ATOM 1537 N N . LEU A 1 190 ? 0.464 5.623 21.420 1.00 90.25 190 LEU A N 1
ATOM 1538 C CA . LEU A 1 190 ? -0.035 5.890 22.776 1.00 90.25 190 LEU A CA 1
ATOM 1539 C C . LEU A 1 190 ? -1.360 6.664 22.775 1.00 90.25 190 LEU A C 1
ATOM 1541 O O . LEU A 1 190 ? -2.145 6.542 23.713 1.00 90.25 190 LEU A O 1
ATOM 1545 N N . LYS A 1 191 ? -1.621 7.456 21.730 1.00 87.75 191 LYS A N 1
ATOM 1546 C CA . LYS A 1 191 ? -2.852 8.247 21.593 1.00 87.75 191 LYS A CA 1
ATOM 1547 C C . LYS A 1 191 ? -3.990 7.481 20.921 1.00 87.75 191 LYS A C 1
ATOM 1549 O O . LYS A 1 191 ? -5.145 7.879 21.058 1.00 87.75 191 LYS A O 1
ATOM 1554 N N . GLY A 1 192 ? -3.689 6.405 20.195 1.00 87.31 192 GLY A N 1
ATOM 1555 C CA . GLY A 1 192 ? -4.706 5.579 19.554 1.00 87.31 192 GLY A CA 1
ATOM 1556 C C . GLY A 1 192 ? -4.151 4.574 18.548 1.00 87.31 192 GLY A C 1
ATOM 1557 O O . GLY A 1 192 ? -3.166 4.824 17.856 1.00 87.31 192 GLY A O 1
ATOM 1558 N N . VAL A 1 193 ? -4.836 3.437 18.432 1.00 89.62 193 VAL A N 1
ATOM 1559 C CA . VAL A 1 193 ? -4.499 2.376 17.473 1.00 89.62 193 VAL A CA 1
ATOM 1560 C C . VAL A 1 193 ? -5.184 2.663 16.127 1.00 89.62 193 VAL A C 1
ATOM 1562 O O . VAL A 1 193 ? -6.355 3.060 16.123 1.00 89.62 193 VAL A O 1
ATOM 1565 N N . PRO A 1 194 ? -4.494 2.475 14.987 1.00 91.56 194 PRO A N 1
ATOM 1566 C CA . PRO A 1 194 ? -5.101 2.619 13.668 1.00 91.56 194 PRO A CA 1
ATOM 1567 C C . PRO A 1 194 ? -6.218 1.586 13.462 1.00 91.56 194 PRO A C 1
ATOM 1569 O O . PRO A 1 194 ? -6.082 0.417 13.818 1.00 91.56 194 PRO A O 1
ATOM 1572 N N . LYS A 1 195 ? -7.342 2.028 12.893 1.00 89.25 195 LYS A N 1
ATOM 1573 C CA . LYS A 1 195 ? -8.530 1.195 12.628 1.00 89.25 195 LYS A CA 1
ATOM 1574 C C . LYS A 1 195 ? -8.558 0.640 11.204 1.00 89.25 195 LYS A C 1
ATOM 1576 O O . LYS A 1 195 ? -9.211 -0.367 10.951 1.00 89.25 195 LYS A O 1
ATOM 1581 N N . SER A 1 196 ? -7.882 1.317 10.285 1.00 91.75 196 SER A N 1
ATOM 1582 C CA . SER A 1 196 ? -7.874 1.042 8.849 1.00 91.75 196 SER A CA 1
ATOM 1583 C C . SER A 1 196 ? -6.504 1.365 8.252 1.00 91.75 196 SER A C 1
ATOM 1585 O O . SER A 1 196 ? -5.595 1.822 8.947 1.00 91.75 196 SER A O 1
ATOM 1587 N N . VAL A 1 197 ? -6.351 1.110 6.955 1.00 93.81 197 VAL A N 1
ATOM 1588 C CA . VAL A 1 197 ? -5.166 1.505 6.188 1.00 93.81 197 VAL A CA 1
ATOM 1589 C C . VAL A 1 197 ? -5.163 3.014 5.921 1.00 93.81 197 VAL A C 1
ATOM 1591 O O . VAL A 1 197 ? -6.221 3.637 5.839 1.00 93.81 197 VAL A O 1
ATOM 1594 N N . THR A 1 198 ? -3.981 3.600 5.734 1.00 94.69 198 THR A N 1
ATOM 1595 C CA . THR A 1 198 ? -3.846 4.975 5.217 1.00 94.69 198 THR A CA 1
ATOM 1596 C C . THR A 1 198 ? -3.617 4.909 3.709 1.00 94.69 198 THR A C 1
ATOM 1598 O O . THR A 1 198 ? -2.707 4.211 3.262 1.00 94.69 198 THR A O 1
ATOM 1601 N N . LYS A 1 199 ? -4.400 5.648 2.913 1.00 94.56 199 LYS A N 1
ATOM 1602 C CA . LYS A 1 199 ? -4.178 5.789 1.463 1.00 94.56 199 LYS A CA 1
ATOM 1603 C C . LYS A 1 199 ? -3.689 7.185 1.119 1.00 94.56 199 LYS A C 1
ATOM 1605 O O . LYS A 1 199 ? -4.358 8.171 1.427 1.00 94.56 199 LYS A O 1
ATOM 1610 N N . ILE A 1 200 ? -2.548 7.261 0.445 1.00 93.06 200 ILE A N 1
ATOM 1611 C CA . ILE A 1 200 ? -1.881 8.503 0.057 1.00 93.06 200 ILE A CA 1
ATOM 1612 C C . ILE A 1 200 ? -1.684 8.497 -1.455 1.00 93.06 200 ILE A C 1
ATOM 1614 O O . ILE A 1 200 ? -0.990 7.640 -1.986 1.00 93.06 200 ILE A O 1
ATOM 1618 N N . GLU A 1 201 ? -2.255 9.468 -2.147 1.00 90.75 201 GLU A N 1
ATOM 1619 C CA . GLU A 1 201 ? -2.023 9.690 -3.568 1.00 90.75 201 GLU A CA 1
ATOM 1620 C C . GLU A 1 201 ? -0.894 10.700 -3.767 1.00 90.75 201 GLU A C 1
ATOM 1622 O O . GLU A 1 201 ? -0.862 11.755 -3.129 1.00 90.75 201 GLU A O 1
ATOM 1627 N N . VAL A 1 202 ? 0.031 10.376 -4.665 1.00 88.44 202 VAL A N 1
ATOM 1628 C CA . VAL A 1 202 ? 1.107 11.264 -5.093 1.00 88.44 202 VAL A CA 1
ATOM 1629 C C . VAL A 1 202 ? 0.881 11.613 -6.557 1.00 88.44 202 VAL A C 1
ATOM 1631 O O . VAL A 1 202 ? 0.993 10.754 -7.430 1.00 88.44 202 VAL A O 1
ATOM 1634 N N . ASP A 1 203 ? 0.574 12.880 -6.812 1.00 84.56 203 ASP A N 1
ATOM 1635 C CA . ASP A 1 203 ? 0.310 13.425 -8.140 1.00 84.56 203 ASP A CA 1
ATOM 1636 C C . ASP A 1 203 ? 1.602 14.029 -8.732 1.00 84.56 203 ASP A C 1
ATOM 1638 O O . ASP A 1 203 ? 2.151 14.995 -8.172 1.00 84.56 203 ASP A O 1
ATOM 1642 N N . PRO A 1 204 ? 2.129 13.469 -9.839 1.00 75.25 204 PRO A N 1
ATOM 1643 C CA . PRO A 1 204 ? 3.299 13.985 -10.526 1.00 75.25 204 PRO A CA 1
ATOM 1644 C C . PRO A 1 204 ? 2.900 15.125 -11.468 1.00 75.25 204 PRO A C 1
ATOM 1646 O O . PRO A 1 204 ? 3.031 15.023 -12.683 1.00 75.25 204 PRO A O 1
ATOM 1649 N N . ASN A 1 205 ? 2.392 16.226 -10.925 1.00 74.19 205 ASN A N 1
ATOM 1650 C CA . ASN A 1 205 ? 2.110 17.396 -11.745 1.00 74.19 205 ASN A CA 1
ATOM 1651 C C . ASN A 1 205 ? 3.440 18.030 -12.208 1.00 74.19 205 ASN A C 1
ATOM 1653 O O . ASN A 1 205 ? 4.182 18.532 -11.359 1.00 74.19 205 ASN A O 1
ATOM 1657 N N . PRO A 1 206 ? 3.752 18.052 -13.520 1.00 67.00 206 PRO A N 1
ATOM 1658 C CA . PRO A 1 206 ? 5.033 18.553 -14.027 1.00 67.00 206 PRO A CA 1
ATOM 1659 C C . PRO A 1 206 ? 5.201 20.070 -13.860 1.00 67.00 206 PRO A C 1
ATOM 1661 O O . PRO A 1 206 ? 6.310 20.580 -13.981 1.00 67.00 206 PRO A O 1
ATOM 1664 N N . ASN A 1 207 ? 4.116 20.796 -13.578 1.00 71.56 207 ASN A N 1
ATOM 1665 C CA . ASN A 1 207 ? 4.124 22.253 -13.446 1.00 71.56 207 ASN A CA 1
ATOM 1666 C C . ASN A 1 207 ? 4.405 22.731 -12.014 1.00 71.56 207 ASN A C 1
ATOM 1668 O O . ASN A 1 207 ? 4.478 23.937 -11.780 1.00 71.56 207 ASN A O 1
ATOM 1672 N N . LEU A 1 208 ? 4.517 21.816 -11.046 1.00 68.75 208 LEU A N 1
ATOM 1673 C CA . LEU A 1 208 ? 4.806 22.153 -9.656 1.00 68.75 208 LEU A CA 1
ATOM 1674 C C . LEU A 1 208 ? 6.230 21.717 -9.286 1.00 68.75 208 LEU A C 1
ATOM 1676 O O . LEU A 1 208 ? 6.630 20.604 -9.618 1.00 68.75 208 LEU A O 1
ATOM 1680 N N . PRO A 1 209 ? 6.985 22.552 -8.546 1.00 67.44 209 PRO A N 1
ATOM 1681 C CA . PRO A 1 209 ? 8.338 22.205 -8.106 1.00 67.44 209 PRO A CA 1
ATOM 1682 C C . PRO A 1 209 ? 8.351 21.026 -7.122 1.00 67.44 209 PRO A C 1
ATOM 1684 O O . PRO A 1 209 ? 9.364 20.351 -6.978 1.00 67.44 209 PRO A O 1
ATOM 1687 N N . LEU A 1 210 ? 7.223 20.767 -6.451 1.00 70.31 210 LEU A N 1
ATOM 1688 C CA . LEU A 1 210 ? 7.031 19.642 -5.545 1.00 70.31 210 LEU A CA 1
ATOM 1689 C C . LEU A 1 210 ? 5.799 18.846 -5.973 1.00 70.31 210 LEU A C 1
ATOM 1691 O O . LEU A 1 210 ? 4.742 19.417 -6.253 1.00 70.31 210 LEU A O 1
ATOM 1695 N N . LYS A 1 211 ? 5.931 17.517 -5.972 1.00 77.69 211 LYS A N 1
ATOM 1696 C CA . LYS A 1 211 ? 4.815 16.601 -6.234 1.00 77.69 211 LYS A CA 1
ATOM 1697 C C . LYS A 1 211 ? 3.740 16.790 -5.169 1.00 77.69 211 LYS A C 1
ATOM 1699 O O . LYS A 1 211 ? 4.036 16.874 -3.974 1.00 77.69 211 LYS A O 1
ATOM 1704 N N . ARG A 1 212 ? 2.480 16.850 -5.596 1.00 85.00 212 ARG A N 1
ATOM 1705 C CA . ARG A 1 212 ? 1.356 17.051 -4.681 1.00 85.00 212 ARG A CA 1
ATOM 1706 C C . ARG A 1 212 ? 1.032 15.731 -3.984 1.00 85.00 212 ARG A C 1
ATOM 1708 O O . ARG A 1 212 ? 0.884 14.706 -4.637 1.00 85.00 212 ARG A O 1
ATOM 1715 N N . ILE A 1 213 ? 0.901 15.773 -2.660 1.00 89.25 213 ILE A N 1
ATOM 1716 C CA . ILE A 1 213 ? 0.532 14.618 -1.832 1.00 89.25 213 ILE A CA 1
ATOM 1717 C C . ILE A 1 213 ? -0.887 14.841 -1.305 1.00 89.25 213 ILE A C 1
ATOM 1719 O O . ILE A 1 213 ? -1.171 15.890 -0.722 1.00 89.25 213 ILE A O 1
ATOM 1723 N N . ILE A 1 214 ? -1.777 13.875 -1.516 1.00 91.00 214 ILE A N 1
ATOM 1724 C CA . ILE A 1 214 ? -3.189 13.934 -1.128 1.00 91.00 214 ILE A CA 1
ATOM 1725 C C . ILE A 1 214 ? -3.510 12.716 -0.259 1.00 91.00 214 ILE A C 1
ATOM 1727 O O . ILE A 1 214 ? -3.338 11.579 -0.685 1.00 91.00 214 ILE A O 1
ATOM 1731 N N . LEU A 1 215 ? -4.017 12.940 0.953 1.00 92.94 215 LEU A N 1
ATOM 1732 C CA . LEU A 1 215 ? -4.546 11.865 1.793 1.00 92.94 215 LEU A CA 1
ATOM 1733 C C . LEU A 1 215 ? -5.955 11.496 1.305 1.00 92.94 215 LEU A C 1
ATOM 1735 O O . LEU A 1 215 ? -6.859 12.329 1.347 1.00 92.94 215 LEU A O 1
ATOM 1739 N N . ARG A 1 216 ? -6.135 10.264 0.822 1.00 93.44 216 ARG A N 1
ATOM 1740 C CA . ARG A 1 216 ? -7.421 9.742 0.327 1.00 93.44 216 ARG A CA 1
ATOM 1741 C C . ARG A 1 216 ? -8.203 9.005 1.402 1.00 93.44 216 ARG A C 1
ATOM 1743 O O . ARG A 1 216 ? -9.417 9.149 1.472 1.00 93.44 216 ARG A O 1
ATOM 1750 N N . GLU A 1 217 ? -7.508 8.240 2.236 1.00 94.62 217 GLU A N 1
ATOM 1751 C CA . GLU A 1 217 ? -8.113 7.465 3.318 1.00 94.62 217 GLU A CA 1
ATOM 1752 C C . GLU A 1 217 ? -7.246 7.579 4.571 1.00 94.62 217 GLU A C 1
ATOM 1754 O O . GLU A 1 217 ? -6.023 7.450 4.495 1.00 94.62 217 GLU A O 1
ATOM 1759 N N . SER A 1 218 ? -7.889 7.856 5.704 1.00 94.19 218 SER A N 1
ATOM 1760 C CA . SER A 1 218 ? -7.255 7.988 7.018 1.00 94.19 218 SER A CA 1
ATOM 1761 C C . SER A 1 218 ? -7.322 6.663 7.772 1.00 94.19 218 SER A C 1
ATOM 1763 O O . SER A 1 218 ? -8.343 5.974 7.719 1.00 94.19 218 SER A O 1
ATOM 1765 N N . CYS A 1 219 ? -6.279 6.347 8.545 1.00 93.56 219 CYS A N 1
ATOM 1766 C CA . CYS A 1 219 ? -6.286 5.193 9.450 1.00 93.56 219 CYS A CA 1
ATOM 1767 C C . CYS A 1 219 ? -7.088 5.420 10.746 1.00 93.56 219 CYS A C 1
ATOM 1769 O O . CYS A 1 219 ? -7.147 4.541 11.610 1.00 93.56 219 CYS A O 1
ATOM 1771 N N . GLY A 1 220 ? -7.677 6.607 10.930 1.00 91.69 220 GLY A N 1
ATOM 1772 C CA . GLY A 1 220 ? -8.371 7.003 12.157 1.00 91.69 220 GLY A CA 1
ATOM 1773 C C . GLY A 1 220 ? -7.453 7.538 13.263 1.00 91.69 220 GLY A C 1
ATOM 1774 O O . GLY A 1 220 ? -7.955 7.921 14.318 1.00 91.69 220 GLY A O 1
ATOM 1775 N N . ASN A 1 221 ? -6.138 7.611 13.026 1.00 93.50 221 ASN A N 1
ATOM 1776 C CA . ASN A 1 221 ? -5.176 8.307 13.881 1.00 93.50 221 ASN A CA 1
ATOM 1777 C C . ASN A 1 221 ? -4.454 9.397 13.068 1.00 93.50 221 ASN A C 1
ATOM 1779 O O . ASN A 1 221 ? -3.595 9.112 12.234 1.00 93.50 221 ASN A O 1
ATOM 1783 N N . LYS A 1 222 ? -4.787 10.662 13.353 1.00 93.50 222 LYS A N 1
ATOM 1784 C CA . LYS A 1 222 ? -4.249 11.832 12.643 1.00 93.50 222 LYS A CA 1
ATOM 1785 C C . LYS A 1 222 ? -2.724 11.931 12.725 1.00 93.50 222 LYS A C 1
ATOM 1787 O O . LYS A 1 222 ? -2.103 12.354 11.754 1.00 93.50 222 LYS A O 1
ATOM 1792 N N . ASP A 1 223 ? -2.131 11.555 13.855 1.00 93.50 223 ASP A N 1
ATOM 1793 C CA . ASP A 1 223 ? -0.683 11.647 14.043 1.00 93.50 223 ASP A CA 1
ATOM 1794 C C . ASP A 1 223 ? 0.040 10.608 13.170 1.00 93.50 223 ASP A C 1
ATOM 1796 O O . ASP A 1 223 ? 1.046 10.932 12.545 1.00 93.50 223 ASP A O 1
ATOM 1800 N N . LEU A 1 224 ? -0.515 9.396 13.031 1.00 93.94 224 LEU A N 1
ATOM 1801 C CA . LEU A 1 224 ? 0.018 8.376 12.117 1.00 93.94 224 LEU A CA 1
ATOM 1802 C C . LEU A 1 224 ? -0.145 8.768 10.644 1.00 93.94 224 LEU A C 1
ATOM 1804 O O . LEU A 1 224 ? 0.790 8.599 9.862 1.00 93.94 224 LEU A O 1
ATOM 1808 N N . ASP A 1 225 ? -1.294 9.336 10.265 1.00 94.25 225 ASP A N 1
ATOM 1809 C CA . ASP A 1 225 ? -1.506 9.818 8.895 1.00 94.25 225 ASP A CA 1
ATOM 1810 C C . ASP A 1 225 ? -0.526 10.947 8.536 1.00 94.25 225 ASP A C 1
ATOM 1812 O O . ASP A 1 225 ? 0.047 10.952 7.446 1.00 94.25 225 ASP A O 1
ATOM 1816 N N . LEU A 1 226 ? -0.292 11.888 9.460 1.00 94.50 226 LEU A N 1
ATOM 1817 C CA . LEU A 1 226 ? 0.684 12.964 9.278 1.00 94.50 226 LEU A CA 1
ATOM 1818 C C . LEU A 1 226 ? 2.106 12.420 9.140 1.00 94.50 226 LEU A C 1
ATOM 1820 O O . LEU A 1 226 ? 2.825 12.855 8.242 1.00 94.50 226 LEU A O 1
ATOM 1824 N N . LEU A 1 227 ? 2.489 11.446 9.969 1.00 94.62 227 LEU A N 1
ATOM 1825 C CA . LEU A 1 227 ? 3.798 10.797 9.879 1.00 94.62 227 LEU A CA 1
ATOM 1826 C C . LEU A 1 227 ? 3.994 10.073 8.550 1.00 94.62 227 LEU A C 1
ATOM 1828 O O . LEU A 1 227 ? 5.061 10.173 7.949 1.00 94.62 227 LEU A O 1
ATOM 1832 N N . ALA A 1 228 ? 2.966 9.381 8.058 1.00 93.94 228 ALA A N 1
ATOM 1833 C CA . ALA A 1 228 ? 3.017 8.735 6.753 1.00 93.94 228 ALA A CA 1
ATOM 1834 C C . ALA A 1 228 ? 3.188 9.760 5.621 1.00 93.94 228 ALA A C 1
ATOM 1836 O O . ALA A 1 228 ? 4.016 9.565 4.731 1.00 93.94 228 ALA A O 1
ATOM 1837 N N . VAL A 1 229 ? 2.465 10.882 5.671 1.00 93.50 229 VAL A N 1
ATOM 1838 C CA . VAL A 1 229 ? 2.602 11.970 4.689 1.00 93.50 229 VAL A CA 1
ATOM 1839 C C . VAL A 1 229 ? 3.987 12.625 4.757 1.00 93.50 229 VAL A C 1
ATOM 1841 O O . VAL A 1 229 ? 4.582 12.889 3.711 1.00 93.50 229 VAL A O 1
ATOM 1844 N N . GLU A 1 230 ? 4.523 12.862 5.957 1.00 92.75 230 GLU A N 1
ATOM 1845 C CA . GLU A 1 230 ? 5.867 13.418 6.170 1.00 92.75 230 GLU A CA 1
ATOM 1846 C C . GLU A 1 230 ? 6.947 12.472 5.627 1.00 92.75 230 GLU A C 1
ATOM 1848 O O . GLU A 1 230 ? 7.828 12.901 4.883 1.00 92.75 230 GLU A O 1
ATOM 1853 N N . ALA A 1 231 ? 6.836 11.170 5.902 1.00 91.94 231 ALA A N 1
ATOM 1854 C CA . ALA A 1 231 ? 7.757 10.164 5.382 1.00 91.94 231 ALA A CA 1
ATOM 1855 C C . ALA A 1 231 ? 7.745 10.103 3.850 1.00 91.94 231 ALA A C 1
ATOM 1857 O O . ALA A 1 231 ? 8.808 10.047 3.228 1.00 91.94 231 ALA A O 1
ATOM 1858 N N . VAL A 1 232 ? 6.561 10.156 3.227 1.00 90.31 232 VAL A N 1
ATOM 1859 C CA . VAL A 1 232 ? 6.441 10.216 1.763 1.00 90.31 232 VAL A CA 1
ATOM 1860 C C . VAL A 1 232 ? 7.090 11.491 1.231 1.00 90.31 232 VAL A C 1
ATOM 1862 O O . VAL A 1 232 ? 7.879 11.409 0.296 1.00 90.31 232 VAL A O 1
ATOM 1865 N N . ARG A 1 233 ? 6.828 12.656 1.835 1.00 88.94 233 ARG A N 1
ATOM 1866 C CA . ARG A 1 233 ? 7.444 13.926 1.420 1.00 88.94 233 ARG A CA 1
ATOM 1867 C C . ARG A 1 233 ? 8.968 13.865 1.481 1.00 88.94 233 ARG A C 1
ATOM 1869 O O . ARG A 1 233 ? 9.619 14.143 0.479 1.00 88.94 233 ARG A O 1
ATOM 1876 N N . ASN A 1 234 ? 9.518 13.417 2.605 1.00 88.69 234 ASN A N 1
ATOM 1877 C CA . ASN A 1 234 ? 10.960 13.280 2.787 1.00 88.69 234 ASN A CA 1
ATOM 1878 C C . ASN A 1 234 ? 11.558 12.293 1.782 1.00 88.69 234 ASN A C 1
ATOM 1880 O O . ASN A 1 234 ? 12.645 12.526 1.259 1.00 88.69 234 ASN A O 1
ATOM 1884 N N . ALA A 1 235 ? 10.864 11.192 1.481 1.00 86.25 235 ALA A N 1
ATOM 1885 C CA . ALA A 1 235 ? 11.312 10.269 0.448 1.00 86.25 235 ALA A CA 1
ATOM 1886 C C . ALA A 1 235 ? 11.382 10.976 -0.914 1.00 86.25 235 ALA A C 1
ATOM 1888 O O . ALA A 1 235 ? 12.429 10.920 -1.557 1.00 86.25 235 ALA A O 1
ATOM 1889 N N . LEU A 1 236 ? 10.311 11.681 -1.310 1.00 82.50 236 LEU A N 1
ATOM 1890 C CA . LEU A 1 236 ? 10.210 12.410 -2.581 1.00 82.50 236 LEU A CA 1
ATOM 1891 C C . LEU A 1 236 ? 11.302 13.476 -2.743 1.00 82.50 236 LEU A C 1
ATOM 1893 O O . LEU A 1 236 ? 11.869 13.583 -3.827 1.00 82.50 236 LEU A O 1
ATOM 1897 N N . GLU A 1 237 ? 11.613 14.222 -1.684 1.00 83.56 237 GLU A N 1
ATOM 1898 C CA . GLU A 1 237 ? 12.676 15.235 -1.685 1.00 83.56 237 GLU A CA 1
ATOM 1899 C C . GLU A 1 237 ? 14.073 14.607 -1.823 1.00 83.56 237 GLU A C 1
ATOM 1901 O O . GLU A 1 237 ? 14.912 15.107 -2.570 1.00 83.56 237 GLU A O 1
ATOM 1906 N N . ASN A 1 238 ? 14.319 13.473 -1.158 1.00 79.75 238 ASN A N 1
ATOM 1907 C CA . ASN A 1 238 ? 15.641 12.840 -1.121 1.00 79.75 238 ASN A CA 1
ATOM 1908 C C . ASN A 1 238 ? 15.980 11.985 -2.351 1.00 79.75 238 ASN A C 1
ATOM 1910 O O . ASN A 1 238 ? 17.143 11.626 -2.545 1.00 79.75 238 ASN A O 1
ATOM 1914 N N . ALA A 1 239 ? 15.005 11.604 -3.176 1.00 71.12 239 ALA A N 1
ATOM 1915 C CA . ALA A 1 239 ? 15.270 10.680 -4.279 1.00 71.12 239 ALA A CA 1
ATOM 1916 C C . ALA A 1 239 ? 15.747 11.329 -5.585 1.00 71.12 239 ALA A C 1
ATOM 1918 O O . ALA A 1 239 ? 16.205 10.603 -6.474 1.00 71.12 239 ALA A O 1
ATOM 1919 N N . GLY A 1 240 ? 15.671 12.659 -5.715 1.00 67.19 240 GLY A N 1
ATOM 1920 C CA . GLY A 1 240 ? 16.019 13.358 -6.958 1.00 67.19 240 GLY A CA 1
ATOM 1921 C C . GLY A 1 240 ? 15.280 12.777 -8.177 1.00 67.19 240 GLY A C 1
ATOM 1922 O O . GLY A 1 240 ? 14.079 12.520 -8.108 1.00 67.19 240 GLY A O 1
ATOM 1923 N N . ASP A 1 241 ? 16.012 12.510 -9.267 1.00 59.09 241 ASP A N 1
ATOM 1924 C CA . ASP A 1 241 ? 15.482 11.947 -10.527 1.00 59.09 241 ASP A CA 1
ATOM 1925 C C . ASP A 1 241 ? 15.254 10.423 -10.513 1.00 59.09 241 ASP A C 1
ATOM 1927 O O . ASP A 1 241 ? 14.817 9.839 -11.509 1.00 59.09 241 ASP A O 1
ATOM 1931 N N . LYS A 1 242 ? 15.556 9.724 -9.411 1.00 62.78 242 LYS A N 1
ATOM 1932 C CA . LYS A 1 242 ? 15.363 8.269 -9.365 1.00 62.78 242 LYS A CA 1
ATOM 1933 C C . LYS A 1 242 ? 13.877 7.931 -9.202 1.00 62.78 242 LYS A C 1
ATOM 1935 O O . LYS A 1 242 ? 13.178 8.590 -8.429 1.00 62.78 242 LYS A O 1
ATOM 1940 N N . PRO A 1 243 ? 13.379 6.866 -9.861 1.00 61.28 243 PRO A N 1
ATOM 1941 C CA . PRO A 1 243 ? 12.024 6.388 -9.637 1.00 61.28 243 PRO A CA 1
ATOM 1942 C C . PRO A 1 243 ? 11.894 5.926 -8.183 1.00 61.28 243 PRO A C 1
ATOM 1944 O O . PRO A 1 243 ? 12.403 4.883 -7.778 1.00 61.28 243 PRO A O 1
ATOM 1947 N N . LEU A 1 244 ? 11.219 6.758 -7.399 1.00 58.59 244 LEU A N 1
ATOM 1948 C CA . LEU A 1 244 ? 10.973 6.584 -5.970 1.00 58.59 244 LEU A CA 1
ATOM 1949 C C . LEU A 1 244 ? 10.230 5.299 -5.628 1.00 58.59 244 LEU A C 1
ATOM 1951 O O . LEU A 1 244 ? 10.364 4.765 -4.531 1.00 58.59 244 LEU A O 1
ATOM 1955 N N . LEU A 1 245 ? 9.395 4.840 -6.555 1.00 62.28 245 LEU A N 1
ATOM 1956 C CA . LEU A 1 245 ? 8.360 3.855 -6.309 1.00 62.28 245 LEU A CA 1
ATOM 1957 C C . LEU A 1 245 ? 8.256 2.934 -7.534 1.00 62.28 245 LEU A C 1
ATOM 1959 O O . LEU A 1 245 ? 8.301 3.415 -8.670 1.00 62.28 245 LEU A O 1
ATOM 1963 N N . PRO A 1 246 ? 8.122 1.612 -7.345 1.00 54.91 246 PRO A N 1
ATOM 1964 C CA . PRO A 1 246 ? 7.864 0.709 -8.458 1.00 54.91 246 PRO A CA 1
ATOM 1965 C C . PRO A 1 246 ? 6.521 1.068 -9.110 1.00 54.91 246 PRO A C 1
ATOM 1967 O O . PRO A 1 246 ? 5.504 1.168 -8.427 1.00 54.91 246 PRO A O 1
ATOM 1970 N N . GLY A 1 247 ? 6.524 1.282 -10.429 1.00 55.62 247 GLY A N 1
ATOM 1971 C CA . GLY A 1 247 ? 5.326 1.667 -11.188 1.00 55.62 247 GLY A CA 1
ATOM 1972 C C . GLY A 1 247 ? 5.026 3.169 -11.213 1.00 55.62 247 GLY A C 1
ATOM 1973 O O . GLY A 1 247 ? 3.989 3.561 -11.740 1.00 55.62 247 GLY A O 1
ATOM 1974 N N . PHE A 1 248 ? 5.919 4.018 -10.690 1.00 63.47 248 PHE A N 1
ATOM 1975 C CA . PHE A 1 248 ? 5.788 5.467 -10.835 1.00 63.47 248 PHE A CA 1
ATOM 1976 C C . PHE A 1 248 ? 6.064 5.873 -12.285 1.00 63.47 248 PHE A C 1
ATOM 1978 O O . PHE A 1 248 ? 7.215 6.037 -12.693 1.00 63.47 248 PHE A O 1
ATOM 1985 N N . SER A 1 249 ? 5.001 6.034 -13.071 1.00 60.62 249 SER A N 1
ATOM 1986 C CA . SER A 1 249 ? 5.095 6.815 -14.298 1.00 60.62 249 SER A CA 1
ATOM 1987 C C . SER A 1 249 ? 5.172 8.292 -13.905 1.00 60.62 249 SER A C 1
ATOM 1989 O O . SER A 1 249 ? 4.331 8.742 -13.125 1.00 60.62 249 SER A O 1
ATOM 1991 N N . PRO A 1 250 ? 6.107 9.088 -14.450 1.00 64.06 250 PRO A N 1
ATOM 1992 C CA . PRO A 1 250 ? 6.156 10.531 -14.200 1.00 64.06 250 PRO A CA 1
ATOM 1993 C C . PRO A 1 250 ? 4.904 11.272 -14.699 1.00 64.06 250 PRO A C 1
ATOM 1995 O O . PRO A 1 250 ? 4.789 12.474 -14.505 1.00 64.06 250 PRO A O 1
ATOM 1998 N N . THR A 1 251 ? 3.977 10.571 -15.351 1.00 67.06 251 THR A N 1
ATOM 1999 C CA . THR A 1 251 ? 2.777 11.132 -15.968 1.00 67.06 251 THR A CA 1
ATOM 2000 C C . THR A 1 251 ? 1.472 10.720 -15.290 1.00 67.06 251 THR A C 1
ATOM 2002 O O . THR A 1 251 ? 0.420 11.184 -15.723 1.00 67.06 251 THR A O 1
ATOM 2005 N N . GLN A 1 252 ? 1.493 9.829 -14.289 1.00 76.25 252 GLN A N 1
ATOM 2006 C CA . GLN A 1 252 ? 0.268 9.306 -13.675 1.00 76.25 252 GLN A CA 1
ATOM 2007 C C . GLN A 1 252 ? 0.312 9.376 -12.147 1.00 76.25 252 GLN A C 1
ATOM 2009 O O . GLN A 1 252 ? 1.351 9.064 -11.560 1.00 76.25 252 GLN A O 1
ATOM 2014 N N . PRO A 1 253 ? -0.806 9.746 -11.497 1.00 82.69 253 PRO A N 1
ATOM 2015 C CA . PRO A 1 253 ? -0.901 9.712 -10.048 1.00 82.69 253 PRO A CA 1
ATOM 2016 C C . PRO A 1 253 ? -0.750 8.276 -9.545 1.00 82.69 253 PRO A C 1
ATOM 2018 O O . PRO A 1 253 ? -1.242 7.328 -10.161 1.00 82.69 253 PRO A O 1
ATOM 2021 N N . VAL A 1 254 ? -0.068 8.120 -8.414 1.00 85.81 254 VAL A N 1
ATOM 2022 C CA . VAL A 1 254 ? 0.137 6.815 -7.779 1.00 85.81 254 VAL A CA 1
ATOM 2023 C C . VAL A 1 254 ? -0.422 6.834 -6.371 1.00 85.81 254 VAL A C 1
ATOM 2025 O O . VAL A 1 254 ? -0.058 7.682 -5.557 1.00 85.81 254 VAL A O 1
ATOM 2028 N N . THR A 1 255 ? -1.256 5.844 -6.075 1.00 89.94 255 THR A N 1
ATOM 2029 C CA . THR A 1 255 ? -1.814 5.614 -4.745 1.00 89.94 255 THR A CA 1
ATOM 2030 C C . THR A 1 255 ? -0.945 4.627 -3.966 1.00 89.94 255 THR A C 1
ATOM 2032 O O . THR A 1 255 ? -0.730 3.482 -4.376 1.00 89.94 255 THR A O 1
ATOM 2035 N N . LEU A 1 256 ? -0.464 5.078 -2.815 1.00 91.00 256 LEU A N 1
ATOM 2036 C CA . LEU A 1 256 ? 0.234 4.298 -1.804 1.00 91.00 256 LEU A CA 1
ATOM 2037 C C . LEU A 1 256 ? -0.734 3.904 -0.694 1.00 91.00 256 LEU A C 1
ATOM 2039 O O . LEU A 1 256 ? -1.540 4.714 -0.242 1.00 91.00 256 LEU A O 1
ATOM 2043 N N . VAL A 1 257 ? -0.610 2.670 -0.229 1.00 93.12 257 VAL A N 1
ATOM 2044 C CA . VAL A 1 257 ? -1.385 2.095 0.865 1.00 93.12 257 VAL A CA 1
ATOM 2045 C C . VAL A 1 257 ? -0.427 1.714 1.987 1.00 93.12 257 VAL A C 1
ATOM 2047 O O . VAL A 1 257 ? 0.511 0.937 1.779 1.00 93.12 257 VAL A O 1
ATOM 2050 N N . VAL A 1 258 ? -0.676 2.265 3.172 1.00 93.44 258 VAL A N 1
ATOM 2051 C CA . VAL A 1 258 ? 0.053 1.971 4.406 1.00 93.44 258 VAL A CA 1
ATOM 2052 C C . VAL A 1 258 ? -0.800 1.050 5.265 1.00 93.44 258 VAL A C 1
ATOM 2054 O O . VAL A 1 258 ? -1.868 1.438 5.740 1.00 93.44 258 VAL A O 1
ATOM 2057 N N . ASP A 1 259 ? -0.331 -0.181 5.439 1.00 92.31 259 ASP A N 1
ATOM 2058 C CA . ASP A 1 259 ? -0.965 -1.187 6.284 1.00 92.31 259 ASP A CA 1
ATOM 2059 C C . ASP A 1 259 ? -0.284 -1.211 7.658 1.00 92.31 259 ASP A C 1
ATOM 2061 O O . ASP A 1 259 ? 0.902 -1.538 7.789 1.00 92.31 259 ASP A O 1
ATOM 2065 N N . TRP A 1 260 ? -1.049 -0.815 8.675 1.00 90.38 260 TRP A N 1
ATOM 2066 C CA . TRP A 1 260 ? -0.605 -0.653 10.053 1.00 90.38 260 TRP A CA 1
ATOM 2067 C C . TRP A 1 260 ? -0.875 -1.922 10.868 1.00 90.38 260 TRP A C 1
ATOM 2069 O O . TRP A 1 260 ? -1.853 -2.007 11.611 1.00 90.38 260 TRP A O 1
ATOM 2079 N N . ARG A 1 261 ? -0.005 -2.929 10.758 1.00 87.56 261 ARG A N 1
ATOM 2080 C CA . ARG A 1 261 ? -0.127 -4.176 11.537 1.00 87.56 261 ARG A CA 1
ATOM 2081 C C . ARG A 1 261 ? 0.723 -4.094 12.800 1.00 87.56 261 ARG A C 1
ATOM 2083 O O . ARG A 1 261 ? 1.706 -4.821 12.929 1.00 87.56 261 ARG A O 1
ATOM 2090 N N . LEU A 1 262 ? 0.392 -3.159 13.681 1.00 81.25 262 LEU A N 1
ATOM 2091 C CA . LEU A 1 262 ? 1.184 -2.817 14.867 1.00 81.25 262 LEU A CA 1
ATOM 2092 C C . LEU A 1 262 ? 0.755 -3.619 16.102 1.00 81.25 262 LEU A C 1
ATOM 2094 O O . LEU A 1 262 ? -0.464 -3.833 16.277 1.00 81.25 262 LEU A O 1
#

Foldseek 3Di:
DPPVVVVVVVVVVVVVVVVVVVVCVVCVVVVVVVVVVPPPPPDDDDDDDDPDPPPVPLPPPPDDDDDPVSVVVVVVVVVPDCVCVVDPDPVGGNDPDDPPDDPPPVPPDPDPDPDDDDPPDPPPPPPPPPPPVDDPVRVCQVVVVPPDPDDDPDPDPPPDDADKFKAWPVRHGWPDQQDFDPVLVVVLVVVHDFQFKWKKKWALDVPDPATDIDTPDGSPRPSVNVRNSVSVRVLRVPQPPDDSGVPDDSHDITMMIIDHRD

Radius of gyration: 34.25 Å; chains: 1; bounding box: 100×66×78 Å

pLDDT: mean 70.81, std 16.67, range [38.31, 94.69]